Protein AF-A6QUM9-F1 (afdb_monomer_lite)

pLDDT: mean 76.16, std 25.67, range [22.09, 98.5]

Foldseek 3Di:
DDDDDDDDDDDDDDDDDDDDDDDDDDDDDDPPPVVPPPPPPPPDDDDLQVLLVVLLVLLVVLLPDDDDCPDLSVVLSVLLVQLLVLLLVVVVAAWPVLDDQDDDQDLQSVVNVSSNSSNCVVPDDGDDDDDDDDDDGRSNPPPALLSSLCVCVVSVPDGDCVLQQQFLDDDDPVFTAHQPVFFDDPPPDPDDDDDDDDDDDDDDPPPPDTGGGGNSVDHDRVSSCNRGDD

Sequence (230 aa):
MSTRAAGDALLPNGLEPAQEKCTQENGHTYAQEQECQHLHEEHSQPPLPTVVENLHKQVASFLSEPHDASSMLYRVQNQTRISLNVIQEALKRFSLNELSLSYNGGKDCLVMLILFLSCLHPLPTTENHGWPGFMRIHPVIDWHYAEIWAFIRHLGIEYCPLYDEGYTSLGGTNDTHPNPKLKIISNENSNDDPIQRPSSSSYTPNGGKARYSPAYELMDDDEERLGRDW

Structure (mmCIF, N/CA/C/O backbone):
data_AF-A6QUM9-F1
#
_entry.id   AF-A6QUM9-F1
#
loop_
_atom_site.group_PDB
_atom_site.id
_atom_site.type_symbol
_atom_site.label_atom_id
_atom_site.label_alt_id
_atom_site.label_comp_id
_atom_site.label_asym_id
_atom_site.label_entity_id
_atom_site.label_seq_id
_atom_site.pdbx_PDB_ins_code
_atom_site.Cartn_x
_atom_site.Cartn_y
_atom_site.Cartn_z
_atom_site.occupancy
_atom_site.B_iso_or_equiv
_atom_site.auth_seq_id
_atom_site.auth_comp_id
_atom_site.auth_asym_id
_atom_site.auth_atom_id
_atom_site.pdbx_PDB_model_num
ATOM 1 N N . MET A 1 1 ? -89.102 16.619 -1.229 1.00 37.75 1 MET A N 1
ATOM 2 C CA . MET A 1 1 ? -88.627 17.202 -2.506 1.00 37.75 1 MET A CA 1
ATOM 3 C C . MET A 1 1 ? -87.179 16.734 -2.668 1.00 37.75 1 MET A C 1
ATOM 5 O O . MET A 1 1 ? -86.356 17.198 -1.901 1.00 37.75 1 MET A O 1
ATOM 9 N N . SER A 1 2 ? -86.880 15.577 -3.282 1.00 30.75 2 SER A N 1
ATOM 10 C CA . SER A 1 2 ? -86.777 15.288 -4.739 1.00 30.75 2 SER A CA 1
ATOM 11 C C . SER A 1 2 ? -85.883 16.320 -5.451 1.00 30.75 2 SER A C 1
ATOM 13 O O . SER A 1 2 ? -86.219 17.493 -5.369 1.00 30.75 2 SER A O 1
ATOM 15 N N . THR A 1 3 ? -84.753 15.999 -6.106 1.00 34.12 3 THR A N 1
ATOM 16 C CA . THR A 1 3 ? -84.433 14.826 -6.960 1.00 34.12 3 THR A CA 1
ATOM 17 C C . THR A 1 3 ? -82.922 14.641 -7.267 1.00 34.12 3 THR A C 1
ATOM 19 O O . THR A 1 3 ? -82.267 15.630 -7.570 1.00 34.12 3 THR A O 1
ATOM 22 N N . ARG A 1 4 ? -82.501 13.351 -7.340 1.00 31.27 4 ARG A N 1
ATOM 23 C CA . ARG A 1 4 ? -81.583 12.616 -8.286 1.00 31.27 4 ARG A CA 1
ATOM 24 C C . ARG A 1 4 ? -80.080 12.992 -8.394 1.00 31.27 4 ARG A C 1
ATOM 26 O O . ARG A 1 4 ? -79.779 14.153 -8.602 1.00 31.27 4 ARG A O 1
ATOM 33 N N . ALA A 1 5 ? -79.100 12.086 -8.163 1.00 32.53 5 ALA A N 1
ATOM 34 C CA . ALA A 1 5 ? -78.693 10.792 -8.811 1.00 32.53 5 ALA A CA 1
ATOM 35 C C . ALA A 1 5 ? -77.913 11.016 -10.135 1.00 32.53 5 ALA A C 1
ATOM 37 O O . ALA A 1 5 ? -78.298 11.920 -10.861 1.00 32.53 5 ALA A O 1
ATOM 38 N N . ALA A 1 6 ? -76.862 10.305 -10.578 1.00 31.81 6 ALA A N 1
ATOM 39 C CA . ALA A 1 6 ? -76.141 9.038 -10.310 1.00 31.81 6 ALA A CA 1
ATOM 40 C C . ALA A 1 6 ? -74.698 9.203 -10.912 1.00 31.81 6 ALA A C 1
ATOM 42 O O . ALA A 1 6 ? -74.452 10.237 -11.524 1.00 31.81 6 ALA A O 1
ATOM 43 N N . GLY A 1 7 ? -73.692 8.322 -10.860 1.00 29.16 7 GLY A N 1
ATOM 44 C CA . GLY A 1 7 ? -73.530 6.921 -10.466 1.00 29.16 7 GLY A CA 1
ATOM 45 C C . GLY A 1 7 ? -72.099 6.440 -10.816 1.00 29.16 7 GLY A C 1
ATOM 46 O O . GLY A 1 7 ? -71.393 7.095 -11.583 1.00 29.16 7 GLY A O 1
ATOM 47 N N . ASP A 1 8 ? -71.703 5.314 -10.218 1.00 33.06 8 ASP A N 1
ATOM 48 C CA . ASP A 1 8 ? -70.496 4.512 -10.485 1.00 33.06 8 ASP A CA 1
ATOM 49 C C . ASP A 1 8 ? -70.378 4.021 -11.943 1.00 33.06 8 ASP A C 1
ATOM 51 O O . ASP A 1 8 ? -71.401 3.807 -12.595 1.00 33.06 8 ASP A O 1
ATOM 55 N N . ALA A 1 9 ? -69.148 3.714 -12.401 1.00 30.75 9 ALA A N 1
ATOM 56 C CA . ALA A 1 9 ? -68.706 2.337 -12.717 1.00 30.75 9 ALA A CA 1
ATOM 57 C C . ALA A 1 9 ? -67.597 2.211 -13.800 1.00 30.75 9 ALA A C 1
ATOM 59 O O . ALA A 1 9 ? -67.641 2.852 -14.844 1.00 30.75 9 ALA A O 1
ATOM 60 N N . LEU A 1 10 ? -66.713 1.229 -13.552 1.00 30.42 10 LEU A N 1
ATOM 61 C CA . LEU A 1 10 ? -66.093 0.260 -14.483 1.00 30.42 10 LEU A CA 1
ATOM 62 C C . LEU A 1 10 ? -64.885 0.640 -15.375 1.00 30.42 10 LEU A C 1
ATOM 64 O O . LEU A 1 10 ? -64.958 1.414 -16.323 1.00 30.42 10 LEU A O 1
ATOM 68 N N . LEU A 1 11 ? -63.793 -0.090 -15.103 1.00 36.53 11 LEU A N 1
ATOM 69 C CA . LEU A 1 11 ? -62.680 -0.439 -15.995 1.00 36.53 11 LEU A CA 1
ATOM 70 C C . LEU A 1 11 ? -63.158 -1.216 -17.237 1.00 36.53 11 LEU A C 1
ATOM 72 O O . LEU A 1 11 ? -64.113 -1.991 -17.132 1.00 36.53 11 LEU A O 1
ATOM 76 N N . PRO A 1 12 ? -62.384 -1.179 -18.338 1.00 37.56 12 PRO A N 1
ATOM 77 C CA . PRO A 1 12 ? -62.296 -2.325 -19.229 1.00 37.56 12 PRO A CA 1
ATOM 78 C C . PRO A 1 12 ? -60.866 -2.855 -19.427 1.00 37.56 12 PRO A C 1
ATOM 80 O O . PRO A 1 12 ? -59.859 -2.172 -19.258 1.00 37.56 12 PRO A O 1
ATOM 83 N N . ASN A 1 13 ? -60.865 -4.138 -19.772 1.00 33.31 13 ASN A N 1
ATOM 84 C CA . ASN A 1 13 ? -59.785 -5.104 -19.914 1.00 33.31 13 ASN A CA 1
ATOM 85 C C . ASN A 1 13 ? -58.745 -4.812 -21.014 1.00 33.31 13 ASN A C 1
ATOM 87 O O . ASN A 1 13 ? -59.094 -4.333 -22.086 1.00 33.31 13 ASN A O 1
ATOM 91 N N . GLY A 1 14 ? -57.512 -5.269 -20.755 1.00 31.14 14 GLY A N 1
ATOM 92 C CA . GLY A 1 14 ? -56.789 -6.271 -21.557 1.00 31.14 14 GLY A CA 1
ATOM 93 C C . GLY A 1 14 ? -56.438 -5.967 -23.018 1.00 31.14 14 GLY A C 1
ATOM 94 O O . GLY A 1 14 ? -57.308 -6.000 -23.879 1.00 31.14 14 GLY A O 1
ATOM 95 N N . LEU A 1 15 ? -55.134 -5.855 -23.299 1.00 30.50 15 LEU A N 1
ATOM 96 C CA . LEU A 1 15 ? -54.517 -6.159 -24.596 1.00 30.50 15 LEU A CA 1
ATOM 97 C C . LEU A 1 15 ? -53.097 -6.720 -24.369 1.00 30.50 15 LEU A C 1
ATOM 99 O O . LEU A 1 15 ? -52.305 -6.151 -23.621 1.00 30.50 15 LEU A O 1
ATOM 103 N N . GLU A 1 16 ? -52.857 -7.883 -24.976 1.00 37.53 16 GLU A N 1
ATOM 104 C CA . GLU A 1 16 ? -51.649 -8.723 -24.955 1.00 37.53 16 GLU A CA 1
ATOM 105 C C . GLU A 1 16 ? -50.420 -8.102 -25.660 1.00 37.53 16 GLU A C 1
ATOM 107 O O . GLU A 1 16 ? -50.568 -7.155 -26.437 1.00 37.53 16 GLU A O 1
ATOM 112 N N . PRO A 1 17 ? -49.206 -8.653 -25.438 1.00 31.84 17 PRO A N 1
ATOM 113 C CA . PRO A 1 17 ? -47.972 -8.177 -26.057 1.00 31.84 17 PRO A CA 1
ATOM 114 C C . PRO A 1 17 ? -47.880 -8.544 -27.547 1.00 31.84 17 PRO A C 1
ATOM 116 O O . PRO A 1 17 ? -48.188 -9.661 -27.963 1.00 31.84 17 PRO A O 1
ATOM 119 N N . ALA A 1 18 ? -47.407 -7.594 -28.356 1.00 33.12 18 ALA A N 1
ATOM 120 C CA . ALA A 1 18 ? -47.183 -7.787 -29.782 1.00 33.12 18 ALA A CA 1
ATOM 121 C C . ALA A 1 18 ? -46.039 -8.783 -30.037 1.00 33.12 18 ALA A C 1
ATOM 123 O O . ALA A 1 18 ? -44.904 -8.587 -29.607 1.00 33.12 18 ALA A O 1
ATOM 124 N N . GLN A 1 19 ? -46.365 -9.847 -30.771 1.00 27.80 19 GLN A N 1
ATOM 125 C CA . GLN A 1 19 ? -45.424 -10.787 -31.364 1.00 27.80 19 GLN A CA 1
ATOM 126 C C . GLN A 1 19 ? -44.765 -10.140 -32.591 1.00 27.80 19 GLN A C 1
ATOM 128 O O . GLN A 1 19 ? -45.433 -9.931 -33.605 1.00 27.80 19 GLN A O 1
ATOM 133 N N . GLU A 1 20 ? -43.459 -9.878 -32.546 1.00 31.27 20 GLU A N 1
ATOM 134 C CA . GLU A 1 20 ? -42.679 -9.636 -33.763 1.00 31.27 20 GLU A CA 1
ATOM 135 C C . GLU A 1 20 ? -42.206 -10.969 -34.348 1.00 31.27 20 GLU A C 1
ATOM 137 O O . GLU A 1 20 ? -41.501 -11.762 -33.720 1.00 31.27 20 GLU A O 1
ATOM 142 N N . LYS A 1 21 ? -42.677 -11.237 -35.568 1.00 29.66 21 LYS A N 1
ATOM 143 C CA . LYS A 1 21 ? -42.339 -12.409 -36.372 1.00 29.66 21 LYS A CA 1
ATOM 144 C C . LYS A 1 21 ? -40.944 -12.269 -36.975 1.00 29.66 21 LYS A C 1
ATOM 146 O O . LYS A 1 21 ? -40.585 -11.240 -37.533 1.00 29.66 21 LYS A O 1
ATOM 151 N N . CYS A 1 22 ? -40.235 -13.388 -36.921 1.00 22.09 22 CYS A N 1
ATOM 152 C CA . CYS A 1 22 ? -38.974 -13.694 -37.577 1.00 22.09 22 CYS A CA 1
ATOM 153 C C . CYS A 1 22 ? -39.027 -13.494 -39.106 1.00 22.09 22 CYS A C 1
ATOM 155 O O . CYS A 1 22 ? -39.912 -14.032 -39.775 1.00 22.09 22 CYS A O 1
ATOM 157 N N . THR A 1 23 ? -38.016 -12.814 -39.649 1.00 30.03 23 THR A N 1
ATOM 158 C CA . THR A 1 23 ? -37.573 -12.942 -41.046 1.00 30.03 23 THR A CA 1
ATOM 159 C C . THR A 1 23 ? -36.177 -13.555 -41.036 1.00 30.03 23 THR A C 1
ATOM 161 O O . THR A 1 23 ? -35.259 -13.012 -40.427 1.00 30.03 23 THR A O 1
ATOM 164 N N . GLN A 1 24 ? -36.047 -14.724 -41.664 1.00 30.97 24 GLN A N 1
ATOM 165 C CA . GLN A 1 24 ? -34.793 -15.447 -41.855 1.00 30.97 24 GLN A CA 1
ATOM 166 C C . GLN A 1 24 ? -34.055 -14.896 -43.078 1.00 30.97 24 GLN A C 1
ATOM 168 O O . GLN A 1 24 ? -34.613 -14.933 -44.170 1.00 30.97 24 GLN A O 1
ATOM 173 N N . GLU A 1 25 ? -32.787 -14.512 -42.918 1.00 31.06 25 GLU A N 1
ATOM 174 C CA . GLU A 1 25 ? -31.791 -14.561 -43.995 1.00 31.06 25 GLU A CA 1
ATOM 175 C C . GLU A 1 25 ? -30.450 -15.102 -43.456 1.00 31.06 25 GLU A C 1
ATOM 177 O O . GLU A 1 25 ? -29.708 -14.434 -42.748 1.00 31.06 25 GLU A O 1
ATOM 182 N N . ASN A 1 26 ? -30.202 -16.373 -43.788 1.00 31.34 26 ASN A N 1
ATOM 183 C CA . ASN A 1 26 ? -28.933 -16.985 -44.203 1.00 31.34 26 ASN A CA 1
ATOM 184 C C . ASN A 1 26 ? -27.659 -16.805 -43.347 1.00 31.34 26 ASN A C 1
ATOM 186 O O . ASN A 1 26 ? -26.801 -15.973 -43.611 1.00 31.34 26 ASN A O 1
ATOM 190 N N . GLY A 1 27 ? -27.509 -17.743 -42.404 1.00 41.59 27 GLY A N 1
ATOM 191 C CA . GLY A 1 27 ? -26.371 -18.660 -42.236 1.00 41.59 27 GLY A CA 1
ATOM 192 C C . GLY A 1 27 ? -24.944 -18.166 -42.481 1.00 41.59 27 GLY A C 1
ATOM 193 O O . GLY A 1 27 ? -24.518 -18.130 -43.623 1.00 41.59 27 GLY A O 1
ATOM 194 N N . HIS A 1 28 ? -24.187 -17.959 -41.395 1.00 37.03 28 HIS A N 1
ATOM 195 C CA . HIS A 1 28 ? -22.752 -18.277 -41.252 1.00 37.03 28 HIS A CA 1
ATOM 196 C C . HIS A 1 28 ? -22.275 -17.994 -39.808 1.00 37.03 28 HIS A C 1
ATOM 198 O O . HIS A 1 28 ? -21.381 -17.182 -39.596 1.00 37.03 28 HIS A O 1
ATOM 204 N N . THR A 1 29 ? -22.854 -18.613 -38.769 1.00 37.38 29 THR A N 1
ATOM 205 C CA . THR A 1 29 ? -22.280 -18.505 -37.404 1.00 37.38 29 THR A CA 1
ATOM 206 C C . THR A 1 29 ? -22.702 -19.675 -36.508 1.00 37.38 29 THR A C 1
ATOM 208 O O . THR A 1 29 ? -23.522 -19.522 -35.621 1.00 37.38 29 THR A O 1
ATOM 211 N N . TYR A 1 30 ? -22.165 -20.876 -36.746 1.00 33.03 30 TYR A N 1
ATOM 212 C CA . TYR A 1 30 ? -22.379 -22.036 -35.853 1.00 33.03 30 TYR A CA 1
ATOM 213 C C . TYR A 1 30 ? -21.071 -22.730 -35.443 1.00 33.03 30 TYR A C 1
ATOM 215 O O . TYR A 1 30 ? -21.064 -23.912 -35.123 1.00 33.03 30 TYR A O 1
ATOM 223 N N . ALA A 1 31 ? -19.949 -22.002 -35.450 1.00 37.75 31 ALA A N 1
ATOM 224 C CA . ALA A 1 31 ? -18.648 -22.541 -35.036 1.00 37.75 31 ALA A CA 1
ATOM 225 C C . ALA A 1 31 ? -17.948 -21.737 -33.923 1.00 37.75 31 ALA A C 1
ATOM 227 O O . ALA A 1 31 ? -16.842 -22.092 -33.544 1.00 37.75 31 ALA A O 1
ATOM 228 N N . GLN A 1 32 ? -18.574 -20.686 -33.378 1.00 37.69 32 GLN A N 1
ATOM 229 C CA . GLN A 1 32 ? -17.973 -19.843 -32.327 1.00 37.69 32 GLN A CA 1
ATOM 230 C C . GLN A 1 32 ? -18.639 -19.962 -30.948 1.00 37.69 32 GLN A C 1
ATOM 232 O O . GLN A 1 32 ? -18.082 -19.494 -29.963 1.00 37.69 32 GLN A O 1
ATOM 237 N N . GLU A 1 33 ? -19.788 -20.630 -30.830 1.00 34.91 33 GLU A N 1
ATOM 238 C CA . GLU A 1 33 ? -20.507 -20.715 -29.547 1.00 34.91 33 GLU A CA 1
ATOM 239 C C . GLU A 1 33 ? -19.996 -21.825 -28.613 1.00 34.91 33 GLU A C 1
ATOM 241 O O . GLU A 1 33 ? -20.303 -21.810 -27.422 1.00 34.91 33 GLU A O 1
ATOM 246 N N . GLN A 1 34 ? -19.187 -22.769 -29.108 1.00 35.88 34 GLN A N 1
ATOM 247 C CA . GLN A 1 34 ? -18.663 -23.872 -28.286 1.00 35.88 34 GLN A CA 1
ATOM 248 C C . GLN A 1 34 ? -17.357 -23.536 -27.549 1.00 35.88 34 GLN A C 1
ATOM 250 O O . GLN A 1 34 ? -17.011 -24.229 -26.598 1.00 35.88 34 GLN A O 1
ATOM 255 N N . GLU A 1 35 ? -16.665 -22.453 -27.913 1.00 39.25 35 GLU A N 1
ATOM 256 C CA . GLU A 1 35 ? -15.399 -22.056 -27.273 1.00 39.25 35 GLU A CA 1
ATOM 257 C C . GLU A 1 35 ? -15.605 -21.094 -26.081 1.00 39.25 35 GLU A C 1
ATOM 259 O O . GLU A 1 35 ? -14.721 -20.931 -25.244 1.00 39.25 35 GLU A O 1
ATOM 264 N N . CYS A 1 36 ? -16.806 -20.520 -25.927 1.00 34.59 36 CYS A N 1
ATOM 265 C CA . CYS A 1 36 ? -17.157 -19.625 -24.814 1.00 34.59 36 CYS A CA 1
ATOM 266 C C . CYS A 1 36 ? -17.687 -20.333 -23.551 1.00 34.59 36 CYS A C 1
ATOM 268 O O . CYS A 1 36 ? -17.971 -19.667 -22.558 1.00 34.59 36 CYS A O 1
ATOM 270 N N . GLN A 1 37 ? -17.831 -21.662 -23.545 1.00 35.22 37 GLN A N 1
ATOM 271 C CA . GLN A 1 37 ? -18.500 -22.393 -22.454 1.00 35.22 37 GLN A CA 1
ATOM 272 C C . GLN A 1 37 ? -17.550 -22.992 -21.396 1.00 35.22 37 GLN A C 1
ATOM 274 O O . GLN A 1 37 ? -17.948 -23.892 -20.659 1.00 35.22 37 GLN A O 1
ATOM 279 N N . HIS A 1 38 ? -16.302 -22.519 -21.289 1.00 43.25 38 HIS A N 1
ATOM 280 C CA . HIS A 1 38 ? -15.317 -23.107 -20.363 1.00 43.25 38 HIS A CA 1
ATOM 281 C C . HIS A 1 38 ? -14.607 -22.144 -19.398 1.00 43.25 38 HIS A C 1
ATOM 283 O O . HIS A 1 38 ? -13.584 -22.515 -18.836 1.00 43.25 38 HIS A O 1
ATOM 289 N N . LEU A 1 39 ? -15.135 -20.936 -19.154 1.00 45.09 39 LEU A N 1
ATOM 290 C CA . LEU A 1 39 ? -14.491 -19.964 -18.244 1.00 45.09 39 LEU A CA 1
ATOM 291 C C . LEU A 1 39 ? -15.419 -19.290 -17.219 1.00 45.09 39 LEU A C 1
ATOM 293 O O . LEU A 1 39 ? -15.107 -18.214 -16.723 1.00 45.09 39 LEU A O 1
ATOM 297 N N . HIS A 1 40 ? -16.530 -19.921 -16.843 1.00 42.25 40 HIS A N 1
ATOM 298 C CA . HIS A 1 40 ? -17.322 -19.464 -15.697 1.00 42.25 40 HIS A CA 1
ATOM 299 C C . HIS A 1 40 ? -17.140 -20.414 -14.510 1.00 42.25 40 HIS A C 1
ATOM 301 O O . HIS A 1 40 ? -18.049 -21.155 -14.146 1.00 42.25 40 HIS A O 1
ATOM 307 N N . GLU A 1 41 ? -15.958 -20.387 -13.889 1.00 50.72 41 GLU A N 1
ATOM 308 C CA . GLU A 1 41 ? -15.901 -20.679 -12.455 1.00 50.72 41 GLU A CA 1
ATOM 309 C C . GLU A 1 41 ? -16.503 -19.469 -11.734 1.00 50.72 41 GLU A C 1
ATOM 311 O O . GLU A 1 41 ? -15.903 -18.396 -11.663 1.00 50.72 41 GLU A O 1
ATOM 316 N N . GLU A 1 42 ? -17.735 -19.622 -11.252 1.00 49.97 42 GLU A N 1
ATOM 317 C CA . GLU A 1 42 ? -18.408 -18.647 -10.397 1.00 49.97 42 GLU A CA 1
ATOM 318 C C . GLU A 1 42 ? -17.709 -18.628 -9.023 1.00 49.97 42 GLU A C 1
ATOM 320 O O . GLU A 1 42 ? -18.148 -19.245 -8.053 1.00 49.97 42 GLU A O 1
ATOM 325 N N . HIS A 1 43 ? -16.558 -17.960 -8.930 1.00 62.84 43 HIS A N 1
ATOM 326 C CA . HIS A 1 43 ? -15.904 -17.713 -7.645 1.00 62.84 43 HIS A CA 1
ATOM 327 C C . HIS A 1 43 ? -16.722 -16.675 -6.876 1.00 62.84 43 HIS A C 1
ATOM 329 O O . HIS A 1 43 ? -16.560 -15.466 -7.061 1.00 62.84 43 HIS A O 1
ATOM 335 N N . SER A 1 44 ? -17.638 -17.140 -6.021 1.00 82.44 44 SER A N 1
ATOM 336 C CA . SER A 1 44 ? -18.391 -16.262 -5.126 1.00 82.44 44 SER A CA 1
ATOM 337 C C . SER A 1 44 ? -17.424 -15.583 -4.152 1.00 82.44 44 SER A C 1
ATOM 339 O O . SER A 1 44 ? -16.833 -16.242 -3.294 1.00 82.44 44 SER A O 1
ATOM 341 N N . GLN A 1 45 ? -17.255 -14.268 -4.280 1.00 85.75 45 GLN A N 1
ATOM 342 C CA . GLN A 1 45 ? -16.410 -13.487 -3.378 1.00 85.75 45 GLN A CA 1
ATOM 343 C C . GLN A 1 45 ? -16.975 -13.520 -1.944 1.00 85.75 45 GLN A C 1
ATOM 345 O O . GLN A 1 45 ? -18.199 -13.480 -1.769 1.00 85.75 45 GLN A O 1
ATOM 350 N N . PRO A 1 46 ? -16.126 -13.589 -0.902 1.00 91.38 46 PRO A N 1
ATOM 351 C CA . PRO A 1 46 ? -16.591 -13.614 0.480 1.00 91.38 46 PRO A CA 1
ATOM 352 C C . PRO A 1 46 ? -17.274 -12.290 0.877 1.00 91.38 46 PRO A C 1
ATOM 354 O O . PRO A 1 46 ? -16.933 -11.229 0.348 1.00 91.38 46 PRO A O 1
ATOM 357 N N . PRO A 1 47 ? -18.201 -12.304 1.854 1.00 91.88 47 PRO A N 1
ATOM 358 C CA . PRO A 1 47 ? -18.800 -11.083 2.384 1.00 91.88 47 PRO A CA 1
ATOM 359 C C . PRO A 1 47 ? -17.754 -10.125 2.970 1.00 91.88 47 PRO A C 1
ATOM 361 O O . PRO A 1 47 ? -16.785 -10.554 3.599 1.00 91.88 47 PRO A O 1
ATOM 364 N N . LEU A 1 48 ? -17.998 -8.816 2.858 1.00 89.56 48 LEU A N 1
ATOM 365 C CA . LEU A 1 48 ? -17.086 -7.783 3.367 1.00 89.56 48 LEU A CA 1
ATOM 366 C C . LEU A 1 48 ? -16.683 -7.967 4.847 1.00 89.56 48 LEU A C 1
ATOM 368 O O . LEU A 1 48 ? -15.496 -7.822 5.133 1.00 89.56 48 LEU A O 1
ATOM 372 N N . PRO A 1 49 ? -17.579 -8.328 5.792 1.00 90.06 49 PRO A N 1
ATOM 373 C CA . PRO A 1 49 ? -17.174 -8.577 7.178 1.00 90.06 49 PRO A CA 1
ATOM 374 C C . PRO A 1 49 ? -16.128 -9.690 7.316 1.00 90.06 49 PRO A C 1
ATOM 376 O O . PRO A 1 49 ? -15.217 -9.573 8.131 1.00 90.06 49 PRO A O 1
ATOM 379 N N . THR A 1 50 ? -16.228 -10.738 6.494 1.00 91.75 50 THR A N 1
ATOM 380 C CA . THR A 1 50 ? -15.258 -11.839 6.456 1.00 91.75 50 THR A CA 1
ATOM 381 C C . THR A 1 50 ? -13.913 -11.358 5.921 1.00 91.75 50 THR A C 1
ATOM 383 O O . THR A 1 50 ? -12.879 -11.683 6.496 1.00 91.75 50 THR A O 1
ATOM 386 N N . VAL A 1 51 ? -13.915 -10.540 4.862 1.00 93.69 51 VAL A N 1
ATOM 387 C CA . VAL A 1 51 ? -12.690 -9.914 4.336 1.00 93.69 51 VAL A CA 1
ATOM 388 C C . VAL A 1 51 ? -12.034 -9.037 5.404 1.00 93.69 51 VAL A C 1
ATOM 390 O O . VAL A 1 51 ? -10.850 -9.193 5.679 1.00 93.69 51 VAL A O 1
ATOM 393 N N . VAL A 1 52 ? -12.808 -8.166 6.055 1.00 93.00 52 VAL A N 1
ATOM 394 C CA . VAL A 1 52 ? -12.355 -7.274 7.134 1.00 93.00 52 VAL A CA 1
ATOM 395 C C . VAL A 1 52 ? -11.745 -8.054 8.300 1.00 93.00 52 VAL A C 1
ATOM 397 O O . VAL A 1 52 ? -10.652 -7.724 8.753 1.00 93.00 52 VAL A O 1
ATOM 400 N N . GLU A 1 53 ? -12.410 -9.112 8.768 1.00 90.94 53 GLU A N 1
ATOM 401 C CA . GLU A 1 53 ? -11.899 -9.962 9.847 1.00 90.94 53 GLU A CA 1
ATOM 402 C C . GLU A 1 53 ? -10.597 -10.672 9.449 1.00 90.94 53 GLU A C 1
ATOM 404 O O . GLU A 1 53 ? -9.644 -10.703 10.231 1.00 90.94 53 GLU A O 1
ATOM 409 N N . ASN A 1 54 ? -10.533 -11.218 8.233 1.00 95.44 54 ASN A N 1
ATOM 410 C CA . ASN A 1 54 ? -9.343 -11.907 7.740 1.00 95.44 54 ASN A CA 1
ATOM 411 C C . ASN A 1 54 ? -8.155 -10.949 7.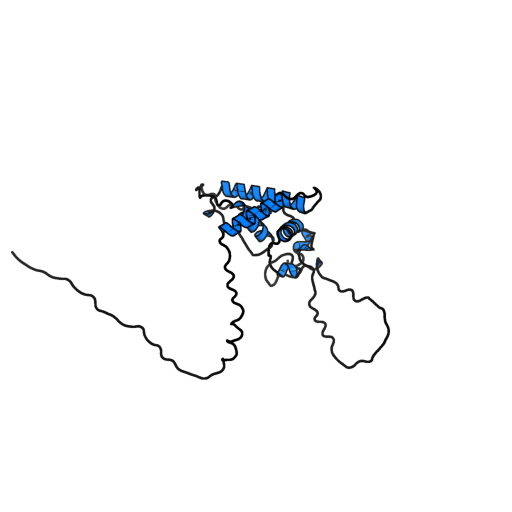610 1.00 95.44 54 ASN A C 1
ATOM 413 O O . ASN A 1 54 ? -7.072 -11.259 8.105 1.00 95.44 54 ASN A O 1
ATOM 417 N N . LEU A 1 55 ? -8.366 -9.767 7.023 1.00 96.12 55 LEU A N 1
ATOM 418 C CA . LEU A 1 55 ? -7.334 -8.737 6.910 1.00 96.12 55 LEU A CA 1
ATOM 419 C C . LEU A 1 55 ? -6.881 -8.245 8.285 1.00 96.12 55 LEU A C 1
ATOM 421 O O . LEU A 1 55 ? -5.684 -8.107 8.516 1.00 96.12 55 LEU A O 1
ATOM 425 N N . HIS A 1 56 ? -7.809 -8.041 9.224 1.00 94.69 56 HIS A N 1
ATOM 426 C CA . HIS A 1 56 ? -7.464 -7.681 10.596 1.00 94.69 56 HIS A CA 1
ATOM 427 C C . HIS A 1 56 ? -6.554 -8.726 11.246 1.00 94.69 56 HIS A C 1
ATOM 429 O O . HIS A 1 56 ? -5.499 -8.379 11.775 1.00 94.69 56 HIS A O 1
ATOM 435 N N . LYS A 1 57 ? -6.921 -10.013 11.170 1.00 96.06 57 LYS A N 1
ATOM 436 C CA . LYS A 1 57 ? -6.105 -11.11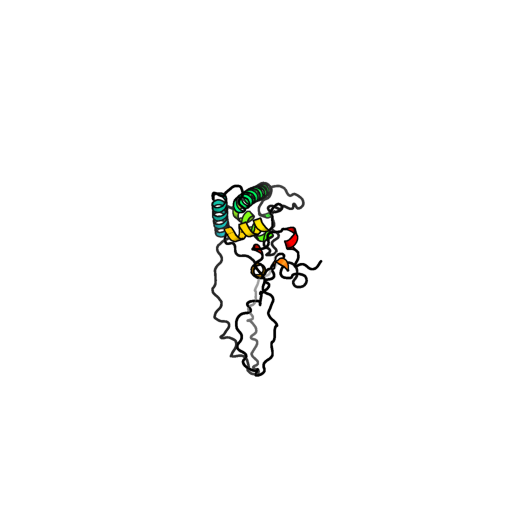3 11.707 1.00 96.06 57 LYS A CA 1
ATOM 437 C C . LYS A 1 57 ? -4.740 -11.187 11.033 1.00 96.06 57 LYS A C 1
ATOM 439 O O . LYS A 1 57 ? -3.740 -11.373 11.719 1.00 96.06 57 LYS A O 1
ATOM 444 N N . GLN A 1 58 ? -4.692 -11.027 9.714 1.00 97.81 58 GLN A N 1
ATOM 445 C CA . GLN A 1 58 ? -3.454 -11.094 8.947 1.00 97.81 58 GLN A CA 1
ATOM 446 C C . GLN A 1 58 ? -2.500 -9.948 9.308 1.00 97.81 58 GLN A C 1
ATOM 448 O O . GLN A 1 58 ? -1.338 -10.198 9.623 1.00 97.81 58 GLN A O 1
ATOM 453 N N . VAL A 1 59 ? -2.996 -8.707 9.349 1.00 97.19 59 VAL A N 1
ATOM 454 C CA . VAL A 1 59 ? -2.214 -7.531 9.762 1.00 97.19 59 VAL A CA 1
ATOM 455 C C . VAL A 1 59 ? -1.779 -7.653 11.224 1.00 97.19 59 VAL A C 1
ATOM 457 O O . VAL A 1 59 ? -0.621 -7.390 11.540 1.00 97.19 59 VAL A O 1
ATOM 460 N N . ALA A 1 60 ? -2.662 -8.097 12.123 1.00 95.88 60 ALA A N 1
ATOM 461 C CA . ALA A 1 60 ? -2.321 -8.312 13.529 1.00 95.88 60 ALA A CA 1
ATOM 462 C C . ALA A 1 60 ? -1.239 -9.389 13.703 1.00 95.88 60 ALA A C 1
ATOM 464 O O . ALA A 1 60 ? -0.300 -9.191 14.475 1.00 95.88 60 ALA A O 1
ATOM 465 N N . SER A 1 61 ? -1.338 -10.494 12.954 1.00 97.88 61 SER A N 1
ATOM 466 C CA . SER A 1 61 ? -0.318 -11.543 12.920 1.00 97.88 61 SER A CA 1
ATOM 467 C C . SER A 1 61 ? 1.021 -10.964 12.478 1.00 97.88 61 SER A C 1
ATOM 469 O O . SER A 1 61 ? 1.988 -11.068 13.231 1.00 97.88 61 SER A O 1
ATOM 471 N N . PHE A 1 62 ? 1.057 -10.265 11.338 1.00 98.25 62 PHE A N 1
ATOM 472 C CA . PHE A 1 62 ? 2.262 -9.604 10.835 1.00 98.25 62 PHE A CA 1
ATOM 473 C C . PHE A 1 62 ? 2.890 -8.671 11.877 1.00 98.25 62 PHE A C 1
ATOM 475 O O . PHE A 1 62 ? 4.089 -8.739 12.131 1.00 98.25 62 PHE A O 1
ATOM 482 N N . LEU A 1 63 ? 2.091 -7.834 12.542 1.00 97.81 63 LEU A N 1
ATOM 483 C CA . LEU A 1 63 ? 2.574 -6.898 13.563 1.00 97.81 63 LEU A CA 1
ATOM 484 C C . LEU A 1 63 ? 3.105 -7.569 14.837 1.00 97.81 63 LEU A C 1
ATOM 486 O O . LEU A 1 63 ? 3.793 -6.904 15.617 1.00 97.81 63 LEU A O 1
ATOM 490 N N . SER A 1 64 ? 2.758 -8.835 15.072 1.00 97.25 64 SER A N 1
ATOM 491 C CA . SER A 1 64 ? 3.214 -9.622 16.222 1.00 97.25 64 SER A CA 1
ATOM 492 C C . SER A 1 64 ? 4.487 -10.426 15.946 1.00 97.25 64 SER A C 1
ATOM 494 O O . SER A 1 64 ? 5.112 -10.920 16.885 1.00 97.25 64 SER A O 1
ATOM 496 N N . GLU A 1 65 ? 4.887 -10.549 14.679 1.00 97.75 65 GLU A N 1
ATOM 497 C CA . GLU A 1 65 ? 6.096 -11.274 14.298 1.00 97.75 65 GLU A CA 1
ATOM 498 C C . GLU A 1 65 ? 7.358 -10.586 14.850 1.00 97.75 65 GLU A C 1
ATOM 500 O O . GLU A 1 65 ? 7.488 -9.359 14.750 1.00 97.75 65 GLU A O 1
ATOM 505 N N . PRO A 1 66 ? 8.318 -11.346 15.404 1.00 97.56 66 PRO A N 1
ATOM 506 C CA . PRO A 1 66 ? 9.592 -10.793 15.831 1.00 97.56 66 PRO A CA 1
ATOM 507 C C . PRO A 1 66 ? 10.496 -10.539 14.621 1.00 97.56 66 PRO A C 1
ATOM 509 O O . PRO A 1 66 ? 10.792 -11.453 13.855 1.00 97.56 66 PRO A O 1
ATOM 512 N N . HIS A 1 67 ? 10.995 -9.311 14.500 1.00 97.00 67 HIS A N 1
ATOM 513 C CA . HIS A 1 67 ? 11.945 -8.914 13.462 1.00 97.00 67 HIS A CA 1
ATOM 514 C C . HIS A 1 67 ? 13.100 -8.121 14.066 1.00 97.00 67 HIS A C 1
ATOM 516 O O . HIS A 1 67 ? 12.929 -7.405 15.054 1.00 97.00 67 HIS A O 1
ATOM 522 N N . ASP A 1 68 ? 14.284 -8.246 13.468 1.00 97.44 68 ASP A N 1
ATOM 523 C CA . ASP A 1 68 ? 15.442 -7.449 13.868 1.00 97.44 68 ASP A CA 1
ATOM 524 C C . ASP A 1 68 ? 15.195 -5.958 13.595 1.00 97.44 68 ASP A C 1
ATOM 526 O O . ASP A 1 68 ? 14.623 -5.601 12.562 1.00 97.44 68 ASP A O 1
ATOM 530 N N . ALA A 1 69 ? 15.660 -5.083 14.489 1.00 96.06 69 ALA A N 1
ATOM 531 C CA . ALA A 1 69 ? 15.414 -3.642 14.405 1.00 96.06 69 ALA A CA 1
ATOM 532 C C . ALA A 1 69 ? 16.005 -2.980 13.144 1.00 96.06 69 ALA A C 1
ATOM 534 O O . ALA A 1 69 ? 15.546 -1.912 12.742 1.00 96.06 69 ALA A O 1
ATOM 535 N N . SER A 1 70 ? 17.008 -3.600 12.514 1.00 96.31 70 SER A N 1
ATOM 536 C CA . SER A 1 70 ? 17.596 -3.138 11.252 1.00 96.31 70 SER A CA 1
ATOM 537 C C . SER A 1 70 ? 16.876 -3.662 10.006 1.00 96.31 70 SER A C 1
ATOM 539 O O . SER A 1 70 ? 17.159 -3.212 8.895 1.00 96.31 70 SER A O 1
ATOM 541 N N . SER A 1 71 ? 15.941 -4.603 10.163 1.00 97.56 71 SER A N 1
ATOM 542 C CA . SER A 1 71 ? 15.261 -5.240 9.037 1.00 97.56 71 SER A CA 1
ATOM 543 C C . SER A 1 71 ? 14.214 -4.335 8.380 1.00 97.56 71 SER A C 1
ATOM 545 O O . SER A 1 71 ? 13.575 -3.497 9.022 1.00 97.56 71 SER A O 1
ATOM 547 N N . MET A 1 72 ? 13.978 -4.568 7.084 1.00 97.44 72 MET A N 1
ATOM 548 C CA . MET A 1 72 ? 12.895 -3.915 6.343 1.00 97.44 72 MET A CA 1
ATOM 549 C C . MET A 1 72 ? 11.529 -4.200 6.979 1.00 97.44 72 MET A C 1
ATOM 551 O O . MET A 1 72 ? 10.730 -3.288 7.152 1.00 97.44 72 MET A O 1
ATOM 555 N N . LEU A 1 73 ? 11.269 -5.444 7.393 1.00 98.00 73 LEU A N 1
ATOM 556 C CA . LEU A 1 73 ? 9.979 -5.820 7.973 1.00 98.00 73 LEU A CA 1
ATOM 557 C C . LEU A 1 73 ? 9.718 -5.123 9.312 1.00 98.00 73 LEU A C 1
ATOM 559 O O . LEU A 1 73 ? 8.596 -4.683 9.542 1.00 98.00 73 LEU A O 1
ATOM 563 N N . TYR A 1 74 ? 10.738 -4.911 10.150 1.00 97.94 74 TYR A N 1
ATOM 564 C CA . TYR A 1 74 ? 10.584 -4.106 11.367 1.00 97.94 74 TYR A CA 1
ATOM 565 C C . TYR A 1 74 ? 10.186 -2.654 11.055 1.00 97.94 74 TYR A C 1
ATOM 567 O O . TYR A 1 74 ? 9.293 -2.096 11.699 1.00 97.94 74 TYR A O 1
ATOM 575 N N . ARG A 1 75 ? 10.796 -2.040 10.031 1.00 97.69 75 ARG A N 1
ATOM 576 C CA . ARG A 1 75 ? 10.406 -0.699 9.562 1.00 97.69 75 ARG A CA 1
ATOM 577 C C . ARG A 1 75 ? 8.965 -0.675 9.054 1.00 97.69 75 ARG A C 1
ATOM 579 O O . ARG A 1 75 ? 8.185 0.165 9.496 1.00 97.69 75 ARG A O 1
ATOM 586 N N . VAL A 1 76 ? 8.592 -1.642 8.217 1.00 98.25 76 VAL A N 1
ATOM 587 C CA . VAL A 1 76 ? 7.227 -1.794 7.691 1.00 98.25 76 VAL A CA 1
ATOM 588 C C . VAL A 1 76 ? 6.216 -1.981 8.822 1.00 98.25 76 VAL A C 1
ATOM 590 O O . VAL A 1 76 ? 5.150 -1.369 8.791 1.00 98.25 76 VAL A O 1
ATOM 593 N N . GLN A 1 77 ? 6.534 -2.761 9.861 1.00 98.38 77 GLN A N 1
ATOM 594 C CA . GLN A 1 77 ? 5.672 -2.893 11.037 1.00 98.38 77 GLN A CA 1
ATOM 595 C C . GLN A 1 77 ? 5.465 -1.544 11.744 1.00 98.38 77 GLN A C 1
ATOM 597 O O . GLN A 1 77 ? 4.351 -1.236 12.166 1.00 98.38 77 GLN A O 1
ATOM 602 N N . ASN A 1 78 ? 6.509 -0.719 11.874 1.00 98.00 78 ASN A N 1
ATOM 603 C CA . ASN A 1 78 ? 6.386 0.607 12.487 1.00 98.00 78 ASN A CA 1
ATOM 604 C C . ASN A 1 78 ? 5.511 1.543 11.649 1.00 98.00 78 ASN A C 1
ATOM 606 O O . ASN A 1 78 ? 4.584 2.142 12.197 1.00 98.00 78 ASN A O 1
ATOM 610 N N . GLN A 1 79 ? 5.733 1.591 10.333 1.00 98.00 79 GLN A N 1
ATOM 611 C CA . GLN A 1 79 ? 4.907 2.383 9.418 1.00 98.00 79 GLN A CA 1
ATOM 612 C C . GLN A 1 79 ? 3.453 1.909 9.411 1.00 98.00 79 GLN A C 1
ATOM 614 O O . GLN A 1 79 ? 2.536 2.721 9.510 1.00 98.00 79 GLN A O 1
ATOM 619 N N . THR A 1 80 ? 3.231 0.594 9.443 1.00 97.94 80 THR A N 1
ATOM 620 C CA . THR A 1 80 ? 1.900 -0.007 9.597 1.00 97.94 80 THR A CA 1
ATOM 621 C C . THR A 1 80 ? 1.214 0.482 10.871 1.00 97.94 80 THR A C 1
ATOM 623 O O . THR A 1 80 ? 0.080 0.950 10.805 1.00 97.94 80 THR A O 1
ATOM 626 N N . ARG A 1 81 ? 1.885 0.460 12.032 1.00 97.56 81 ARG A N 1
ATOM 627 C CA . ARG A 1 81 ? 1.301 0.960 13.294 1.00 97.56 81 ARG A CA 1
ATOM 628 C C . ARG A 1 81 ? 0.944 2.447 13.217 1.00 97.56 81 ARG A C 1
ATOM 630 O O . ARG A 1 81 ? -0.119 2.835 13.698 1.00 97.56 81 ARG A O 1
ATOM 637 N N . ILE A 1 82 ? 1.796 3.271 12.607 1.00 96.88 82 ILE A N 1
ATOM 638 C CA . ILE A 1 82 ? 1.535 4.707 12.416 1.00 96.88 82 ILE A CA 1
ATOM 639 C C . ILE A 1 82 ? 0.295 4.912 11.535 1.00 96.88 82 ILE A C 1
ATOM 641 O O . ILE A 1 82 ? -0.627 5.623 11.937 1.00 96.88 82 ILE A O 1
ATOM 645 N N . SER A 1 83 ? 0.218 4.234 10.391 1.00 97.69 83 SER A N 1
ATOM 646 C CA . SER A 1 83 ? -0.932 4.308 9.484 1.00 97.69 83 SER A CA 1
ATOM 647 C C . SER A 1 83 ? -2.231 3.844 10.139 1.00 97.69 83 SER A C 1
ATOM 649 O O . SER A 1 83 ? -3.254 4.518 10.009 1.00 97.69 83 SER A O 1
ATOM 651 N N . LEU A 1 84 ? -2.200 2.733 10.886 1.00 94.62 84 LEU A N 1
ATOM 652 C CA . LEU A 1 84 ? -3.363 2.239 11.627 1.00 94.62 84 LEU A CA 1
ATOM 653 C C . LEU A 1 84 ? -3.838 3.267 12.661 1.00 94.62 84 LEU A C 1
ATOM 655 O O . LEU A 1 84 ? -5.037 3.505 12.756 1.00 94.62 84 LEU A O 1
ATOM 659 N N . ASN A 1 85 ? -2.926 3.939 13.372 1.00 93.06 85 ASN A N 1
ATOM 660 C CA . ASN A 1 85 ? -3.297 5.009 14.304 1.00 93.06 85 ASN A CA 1
ATOM 661 C C . ASN A 1 85 ? -3.989 6.183 13.590 1.00 93.06 85 ASN A C 1
ATOM 663 O O . ASN A 1 85 ? -4.993 6.691 14.088 1.00 93.06 85 ASN A O 1
ATOM 667 N N . VAL A 1 86 ? -3.495 6.597 12.416 1.00 94.50 86 VAL A N 1
ATOM 668 C CA . VAL A 1 86 ? -4.124 7.660 11.606 1.00 94.50 86 VAL A CA 1
ATOM 669 C C . VAL A 1 86 ? -5.537 7.259 11.175 1.00 94.50 86 VAL A C 1
ATOM 671 O O . VAL A 1 86 ? -6.468 8.056 11.288 1.00 94.50 86 VAL A O 1
ATOM 674 N N . ILE A 1 87 ? -5.716 6.019 10.715 1.00 93.44 87 ILE A N 1
ATOM 675 C CA . ILE A 1 87 ? -7.020 5.494 10.286 1.00 93.44 87 ILE A CA 1
ATOM 676 C C . ILE A 1 87 ? -7.981 5.384 11.470 1.00 93.44 87 ILE A C 1
ATOM 678 O O . ILE A 1 87 ? -9.127 5.815 11.377 1.00 93.44 87 ILE A O 1
ATOM 682 N N . GLN A 1 88 ? -7.527 4.846 12.600 1.00 90.31 88 GLN A N 1
ATOM 683 C CA . GLN A 1 88 ? -8.339 4.745 13.811 1.00 90.31 88 GLN A CA 1
ATOM 684 C C . GLN A 1 88 ? -8.767 6.123 14.316 1.00 90.31 88 GLN A C 1
ATOM 686 O O . GLN A 1 88 ? -9.900 6.286 14.758 1.00 90.31 88 GLN A O 1
ATOM 691 N N . GLU A 1 89 ? -7.897 7.129 14.232 1.00 90.00 89 GLU A N 1
ATOM 692 C CA . GLU A 1 89 ? -8.255 8.502 14.581 1.00 90.00 89 GLU A CA 1
ATOM 693 C C . GLU A 1 89 ? -9.281 9.098 13.607 1.00 90.00 89 GLU A C 1
ATOM 695 O O . GLU A 1 89 ? -10.195 9.800 14.035 1.00 90.00 89 GLU A O 1
ATOM 700 N N . ALA A 1 90 ? -9.189 8.778 12.314 1.00 90.69 90 ALA A N 1
ATOM 701 C CA . ALA A 1 90 ? -10.209 9.148 11.338 1.00 90.69 90 ALA A CA 1
ATOM 702 C C . ALA A 1 90 ? -11.570 8.525 11.679 1.00 90.69 90 ALA A C 1
ATOM 704 O O . ALA A 1 90 ? -12.568 9.236 11.744 1.00 90.69 90 ALA A O 1
ATOM 705 N N . LEU A 1 91 ? -11.599 7.222 11.970 1.00 88.88 91 LEU A N 1
ATOM 706 C CA . LEU A 1 91 ? -12.820 6.481 12.311 1.00 88.88 91 LEU A CA 1
ATOM 707 C C . LEU A 1 91 ? -13.455 6.926 13.639 1.00 88.88 91 LEU A C 1
ATOM 709 O O . LEU A 1 91 ? -14.645 6.715 13.842 1.00 88.88 91 LEU A O 1
ATOM 713 N N . LYS A 1 92 ? -12.692 7.558 14.542 1.00 87.00 92 LYS A N 1
ATOM 714 C CA . LYS A 1 92 ? -13.237 8.203 15.753 1.00 87.00 92 LYS A CA 1
ATOM 715 C C . LYS A 1 92 ? -13.876 9.562 15.475 1.00 87.00 92 LYS A C 1
ATOM 717 O O . LYS A 1 92 ? -14.688 10.022 16.268 1.00 87.00 92 LYS A O 1
ATOM 722 N N . ARG A 1 93 ? -13.449 10.248 14.413 1.00 86.50 93 ARG A N 1
ATOM 723 C CA . ARG A 1 93 ? -13.882 11.617 14.089 1.00 86.50 93 ARG A CA 1
ATOM 724 C C . ARG A 1 93 ? -15.000 11.655 13.056 1.00 86.50 93 ARG A C 1
ATOM 726 O O . ARG A 1 93 ? -15.794 12.589 13.086 1.00 86.50 93 ARG A O 1
ATOM 733 N N . PHE A 1 94 ? -15.043 10.671 12.163 1.00 86.12 94 PHE A N 1
ATOM 734 C CA . PHE A 1 94 ? -15.996 10.583 11.061 1.00 86.12 94 PHE A CA 1
ATOM 735 C C . PHE A 1 94 ? -16.708 9.245 11.100 1.00 86.12 94 PHE A C 1
ATOM 737 O O . PHE A 1 94 ? -16.078 8.198 11.265 1.00 86.12 94 PHE A O 1
ATOM 744 N N . SER A 1 95 ? -18.017 9.277 10.886 1.00 85.75 95 SER A N 1
ATOM 745 C CA . SER A 1 95 ? -18.774 8.066 10.615 1.00 85.75 95 SER A CA 1
ATOM 746 C C . SER A 1 95 ? -18.328 7.454 9.285 1.00 85.75 95 SER A C 1
ATOM 748 O O . SER A 1 95 ? -17.834 8.139 8.387 1.00 85.75 95 SER A O 1
ATOM 750 N N . LEU A 1 96 ? -18.539 6.148 9.120 1.00 84.94 96 LEU A N 1
ATOM 751 C CA . LEU A 1 96 ? -18.123 5.449 7.902 1.00 84.94 96 LEU A CA 1
ATOM 752 C C . LEU A 1 96 ? -18.773 6.026 6.628 1.00 84.94 96 LEU A C 1
ATOM 754 O O . LEU A 1 96 ? -18.143 6.030 5.577 1.00 84.94 96 LEU A O 1
ATOM 758 N N . ASN A 1 97 ? -19.994 6.566 6.729 1.00 85.88 97 ASN A N 1
ATOM 759 C CA . ASN A 1 97 ? -20.720 7.174 5.604 1.00 85.88 97 ASN A CA 1
ATOM 760 C C . ASN A 1 97 ? -20.163 8.546 5.182 1.00 85.88 97 ASN A C 1
ATOM 762 O O . ASN A 1 97 ? -20.499 9.040 4.108 1.00 85.88 97 ASN A O 1
ATOM 766 N N . GLU A 1 98 ? -19.338 9.169 6.022 1.00 87.56 98 GLU A N 1
ATOM 767 C CA . GLU A 1 98 ? -18.663 10.442 5.740 1.00 87.56 98 GLU A CA 1
ATOM 768 C C . GLU A 1 98 ? -17.262 10.230 5.153 1.00 87.56 98 GLU A C 1
ATOM 770 O O . GLU A 1 98 ? -16.596 11.187 4.752 1.00 87.56 98 GLU A O 1
ATOM 775 N N . LEU A 1 99 ? -16.807 8.976 5.090 1.00 89.19 99 LEU A N 1
ATOM 776 C CA . LEU A 1 99 ? -15.509 8.596 4.56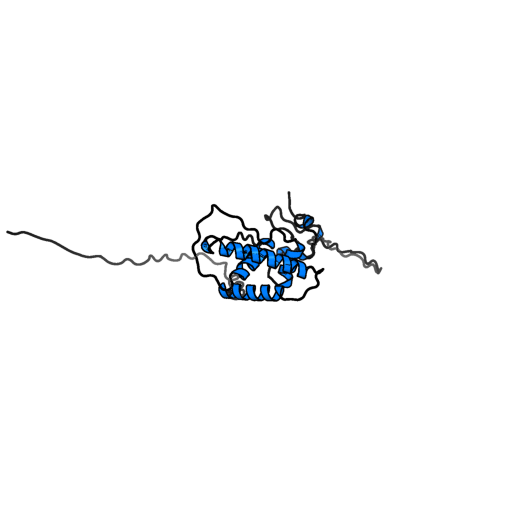1 1.00 89.19 99 LEU A CA 1
ATOM 777 C C . LEU A 1 99 ? -15.651 8.044 3.145 1.00 89.19 99 LEU A C 1
ATOM 779 O O . LEU A 1 99 ? -16.524 7.237 2.837 1.00 89.19 99 LEU A O 1
ATOM 783 N N . SER A 1 100 ? -14.737 8.463 2.279 1.00 91.75 100 SER A N 1
ATOM 784 C CA . SER A 1 100 ? -14.581 7.919 0.935 1.00 91.75 100 SER A CA 1
ATOM 785 C C . SER A 1 100 ? -13.114 7.584 0.702 1.00 91.75 100 SER A C 1
ATOM 787 O O . SER A 1 100 ? -12.225 8.322 1.132 1.00 91.75 100 SER A O 1
ATOM 789 N N . LEU A 1 101 ? -12.863 6.463 0.029 1.00 92.44 101 LEU A N 1
ATOM 790 C CA . LEU A 1 101 ? -11.528 6.030 -0.365 1.00 92.44 101 LEU A CA 1
ATOM 791 C C . LEU A 1 101 ? -11.337 6.277 -1.859 1.00 92.44 101 LEU A C 1
ATOM 793 O O . LEU A 1 101 ? -12.098 5.776 -2.684 1.00 92.44 101 LEU A O 1
ATOM 797 N N . SER A 1 102 ? -10.285 7.013 -2.210 1.00 93.38 102 SER A N 1
ATOM 798 C CA . SER A 1 102 ? -9.835 7.114 -3.598 1.00 93.38 102 SER A CA 1
ATOM 799 C C . SER A 1 102 ? -8.990 5.888 -3.936 1.00 93.38 102 SER A C 1
ATOM 801 O O . SER A 1 102 ? -7.890 5.729 -3.405 1.00 93.38 102 SER A O 1
ATOM 803 N N . TYR A 1 103 ? -9.511 5.013 -4.795 1.00 94.69 103 TYR A N 1
ATOM 804 C CA . TYR A 1 103 ? -8.850 3.781 -5.214 1.00 94.69 103 TYR A CA 1
ATOM 805 C C . TYR A 1 103 ? -8.710 3.755 -6.736 1.00 94.69 103 TYR A C 1
ATOM 807 O O . TYR A 1 103 ? -9.706 3.781 -7.456 1.00 94.69 103 TYR A O 1
ATOM 815 N N . ASN A 1 104 ? -7.469 3.719 -7.224 1.00 92.12 104 ASN A N 1
ATOM 816 C CA . ASN A 1 104 ? -7.145 3.719 -8.654 1.00 92.12 104 ASN A CA 1
ATOM 817 C C . ASN A 1 104 ? -6.552 2.385 -9.146 1.00 92.12 104 ASN A C 1
ATOM 819 O O . ASN A 1 104 ? -6.127 2.303 -10.294 1.00 92.12 104 ASN A O 1
ATOM 823 N N . GLY A 1 105 ? -6.497 1.357 -8.290 1.00 91.50 105 GLY A N 1
ATOM 824 C CA . GLY A 1 105 ? -5.904 0.054 -8.615 1.00 91.50 105 GLY A CA 1
ATOM 825 C C . GLY A 1 105 ? -4.376 -0.015 -8.493 1.00 91.50 105 GLY A C 1
ATOM 826 O O . GLY A 1 105 ? -3.795 -1.069 -8.745 1.00 91.50 105 GLY A O 1
ATOM 827 N N . GLY A 1 106 ? -3.711 1.078 -8.104 1.00 95.12 106 GLY A N 1
ATOM 828 C CA . GLY A 1 106 ? -2.267 1.105 -7.873 1.00 95.12 106 GLY A CA 1
ATOM 829 C C . GLY A 1 106 ? -1.849 0.543 -6.509 1.00 95.12 106 GLY A C 1
ATOM 830 O O . GLY A 1 106 ? -2.658 0.436 -5.584 1.00 95.12 106 GLY A O 1
ATOM 831 N N . LYS A 1 107 ? -0.552 0.247 -6.365 1.00 96.69 107 LYS A N 1
ATOM 832 C CA . LYS A 1 107 ? 0.059 -0.328 -5.150 1.00 96.69 107 LYS A CA 1
ATOM 833 C C . LYS A 1 107 ? -0.210 0.485 -3.871 1.00 96.69 107 LYS A C 1
ATOM 835 O O . LYS A 1 107 ? -0.547 -0.085 -2.839 1.00 96.69 107 LYS A O 1
ATOM 840 N N . ASP A 1 108 ? -0.148 1.814 -3.946 1.00 96.12 108 ASP A N 1
ATOM 841 C CA . ASP A 1 108 ? -0.217 2.684 -2.763 1.00 96.12 108 ASP A CA 1
ATOM 842 C C . ASP A 1 108 ? -1.641 2.745 -2.190 1.00 96.12 108 ASP A C 1
ATOM 844 O O . ASP A 1 108 ? -1.873 2.569 -0.991 1.00 96.12 108 ASP A O 1
ATOM 848 N N . CYS A 1 109 ? -2.632 2.922 -3.070 1.00 96.31 109 CYS A N 1
ATOM 849 C CA . CYS A 1 109 ? -4.037 2.919 -2.669 1.00 96.31 109 CYS A CA 1
ATOM 850 C C . CYS A 1 109 ? -4.518 1.523 -2.242 1.00 96.31 109 CYS A C 1
ATOM 852 O O . CYS A 1 109 ? -5.431 1.425 -1.423 1.00 96.31 109 CYS A O 1
ATOM 854 N N . LEU A 1 110 ? -3.883 0.455 -2.742 1.00 97.25 110 LEU A N 1
ATOM 855 C CA . LEU A 1 110 ? -4.122 -0.915 -2.299 1.00 97.25 110 LEU A CA 1
ATOM 856 C C . LEU A 1 110 ? -3.668 -1.118 -0.851 1.00 97.25 110 LEU A C 1
ATOM 858 O O . LEU A 1 110 ? -4.470 -1.581 -0.043 1.00 97.25 110 LEU A O 1
ATOM 862 N N . VAL A 1 111 ? -2.448 -0.705 -0.486 1.00 97.69 111 VAL A N 1
ATOM 863 C CA . VAL A 1 111 ? -1.994 -0.753 0.919 1.00 97.69 111 VAL A CA 1
ATOM 864 C C . VAL A 1 111 ? -2.929 0.062 1.814 1.00 97.69 111 VAL A C 1
ATOM 866 O O . VAL A 1 111 ? -3.379 -0.434 2.847 1.00 97.69 111 VAL A O 1
ATOM 869 N N . MET A 1 112 ? -3.305 1.276 1.396 1.00 96.25 112 MET A N 1
ATOM 870 C CA . MET A 1 112 ? -4.251 2.108 2.146 1.00 96.25 112 MET A CA 1
ATOM 871 C C . MET A 1 112 ? -5.609 1.414 2.352 1.00 96.25 112 MET A C 1
ATOM 873 O O . MET A 1 112 ? -6.137 1.447 3.463 1.00 96.25 112 MET A O 1
ATOM 877 N N . LEU A 1 113 ? -6.165 0.775 1.316 1.00 96.81 113 LEU A N 1
ATOM 878 C CA . LEU A 1 113 ? -7.428 0.035 1.398 1.00 96.81 113 LEU A CA 1
ATOM 879 C C . LEU A 1 113 ? -7.330 -1.133 2.385 1.00 96.81 113 LEU A C 1
ATOM 881 O O . LEU A 1 113 ? -8.208 -1.294 3.228 1.00 96.81 113 LEU A O 1
ATOM 885 N N . ILE A 1 114 ? -6.255 -1.918 2.314 1.00 97.00 114 ILE A N 1
ATOM 886 C CA . ILE A 1 114 ? -6.032 -3.074 3.191 1.00 97.00 114 ILE A CA 1
ATOM 887 C C . ILE A 1 114 ? -5.948 -2.636 4.655 1.00 97.00 114 ILE A C 1
ATOM 889 O O . ILE A 1 114 ? -6.636 -3.197 5.511 1.00 97.00 114 ILE A O 1
ATOM 893 N N . LEU A 1 115 ? -5.165 -1.592 4.940 1.00 96.62 115 LEU A N 1
ATOM 894 C CA . LEU A 1 115 ? -5.050 -1.036 6.288 1.00 96.62 115 LEU A CA 1
ATOM 895 C C . LEU A 1 115 ? -6.389 -0.473 6.772 1.00 96.62 115 LEU A C 1
ATOM 897 O O . LEU A 1 115 ? -6.788 -0.754 7.903 1.00 96.62 115 LEU A O 1
ATOM 901 N N . PHE A 1 116 ? -7.116 0.250 5.915 1.00 95.69 116 PHE A N 1
ATOM 902 C CA . PHE A 1 116 ? -8.433 0.787 6.250 1.00 95.69 116 PHE A CA 1
ATOM 903 C C . PHE A 1 116 ? -9.416 -0.321 6.626 1.00 95.69 116 PHE A C 1
ATOM 905 O O . PHE A 1 116 ? -9.995 -0.279 7.710 1.00 95.69 116 PHE A O 1
ATOM 912 N N . LEU A 1 117 ? -9.547 -1.346 5.778 1.00 94.06 117 LEU A N 1
ATOM 913 C CA . LEU A 1 117 ? -10.417 -2.494 6.031 1.00 94.06 117 LEU A CA 1
ATOM 914 C C . LEU A 1 117 ? -10.011 -3.246 7.304 1.00 94.06 117 LEU A C 1
ATOM 916 O O . LEU A 1 117 ? -10.885 -3.645 8.065 1.00 94.06 117 LEU A O 1
ATOM 920 N N . SER A 1 118 ? -8.713 -3.380 7.596 1.00 93.31 118 SER A N 1
ATOM 921 C CA . SER A 1 118 ? -8.240 -4.034 8.826 1.00 93.31 118 SER A CA 1
ATOM 922 C C . SER A 1 118 ? -8.645 -3.288 10.110 1.00 93.31 118 SER A C 1
ATOM 924 O O . SER A 1 118 ? -8.856 -3.913 11.153 1.00 93.31 118 SER A O 1
ATOM 926 N N . CYS A 1 119 ? -8.803 -1.959 10.047 1.00 90.62 119 CYS A N 1
ATOM 927 C CA . CYS A 1 119 ? -9.290 -1.139 11.161 1.00 90.62 119 CYS A CA 1
ATOM 928 C C . CYS A 1 119 ? -10.808 -1.195 11.342 1.00 90.62 119 CYS A C 1
ATOM 930 O O . CYS A 1 119 ? -11.305 -0.763 12.380 1.00 90.62 119 CYS A O 1
ATOM 932 N N . LEU A 1 120 ? -11.545 -1.723 10.364 1.00 88.31 120 LEU A N 1
ATOM 933 C CA . LEU A 1 120 ? -12.988 -1.890 10.467 1.00 88.31 120 LEU A CA 1
ATOM 934 C C . LEU A 1 120 ? -13.383 -3.125 11.290 1.00 88.31 120 LEU A C 1
ATOM 936 O O . LEU A 1 120 ? -14.556 -3.459 11.303 1.00 88.31 120 LEU A O 1
ATOM 940 N N . HIS A 1 121 ? -12.463 -3.843 11.940 1.00 84.44 121 HIS A N 1
ATOM 941 C CA . HIS A 1 121 ? -12.806 -5.001 12.772 1.00 84.44 121 HIS A CA 1
ATOM 942 C C . HIS A 1 121 ? -12.752 -4.681 14.283 1.00 84.44 121 HIS A C 1
ATOM 944 O O . HIS A 1 121 ? -11.717 -4.202 14.753 1.00 84.44 121 HIS A O 1
ATOM 950 N N . PRO A 1 122 ? -13.797 -5.023 15.069 1.00 66.19 122 PRO A N 1
ATOM 951 C CA . PRO A 1 122 ? -15.150 -5.347 14.609 1.00 66.19 122 PRO A CA 1
ATOM 952 C C . PRO A 1 122 ? -15.823 -4.100 14.012 1.00 66.19 122 PRO A C 1
ATOM 954 O O . PRO A 1 122 ? -15.549 -2.987 14.456 1.00 66.19 122 PRO A O 1
ATOM 957 N N . LEU A 1 123 ? -16.694 -4.287 13.011 1.00 62.50 123 LEU A N 1
ATOM 958 C CA . LEU A 1 123 ? -17.343 -3.182 12.287 1.00 62.50 123 LEU A CA 1
ATOM 959 C C . LEU A 1 123 ? -18.038 -2.244 13.284 1.00 62.50 123 LEU A C 1
ATOM 961 O O . LEU A 1 123 ? -18.936 -2.703 13.996 1.00 62.50 123 LEU A O 1
ATOM 965 N N . PRO A 1 124 ? -17.620 -0.965 13.386 1.00 62.56 124 PRO A N 1
ATOM 966 C CA . PRO A 1 124 ? -18.180 -0.062 14.378 1.00 62.56 124 PRO A CA 1
ATOM 967 C C . PRO A 1 124 ? -19.648 0.248 14.073 1.00 62.56 124 PRO A C 1
ATOM 969 O O . PRO A 1 124 ? -20.066 0.338 12.917 1.00 62.56 124 PRO A O 1
ATOM 972 N N . THR A 1 125 ? -20.435 0.442 15.130 1.00 47.94 125 THR A N 1
ATOM 973 C CA . THR A 1 125 ? -21.796 0.977 15.046 1.00 47.94 125 THR A CA 1
ATOM 974 C C . THR A 1 125 ? -21.751 2.475 14.763 1.00 47.94 125 THR A C 1
ATOM 976 O O . THR A 1 125 ? -20.947 3.200 15.339 1.00 47.94 125 THR A O 1
ATOM 979 N N . THR A 1 126 ? -22.619 2.937 13.866 1.00 51.88 126 THR A N 1
ATOM 980 C CA . THR A 1 126 ? -22.687 4.324 13.392 1.00 51.88 126 THR A CA 1
ATOM 981 C C . THR A 1 126 ? -23.021 5.303 14.521 1.00 51.88 126 THR A C 1
ATOM 983 O O . THR A 1 126 ? -24.141 5.279 15.033 1.00 51.88 126 THR A O 1
ATOM 986 N N . GLU A 1 127 ? -22.103 6.211 14.846 1.00 54.41 127 GLU A N 1
ATOM 987 C CA . GLU A 1 127 ? -22.401 7.430 15.603 1.00 54.41 127 GLU A CA 1
ATOM 988 C C . GLU A 1 127 ? -22.209 8.646 14.690 1.00 54.41 127 GLU A C 1
ATOM 990 O O . GLU A 1 127 ? -21.243 8.726 13.933 1.00 54.41 127 GLU A O 1
ATOM 995 N N . ASN A 1 128 ? -23.177 9.566 14.709 1.00 53.88 128 ASN A N 1
ATOM 996 C CA . ASN A 1 128 ? -23.150 10.764 13.873 1.00 53.88 128 ASN A CA 1
ATOM 997 C C . ASN A 1 128 ? -22.328 11.853 14.569 1.00 53.88 128 ASN A C 1
ATOM 999 O O . ASN A 1 128 ? -22.690 12.308 15.659 1.00 53.88 128 ASN A O 1
ATOM 1003 N N . HIS A 1 129 ? -21.271 12.321 13.914 1.00 59.06 129 HIS A N 1
ATOM 1004 C CA . HIS A 1 129 ? -20.516 13.500 14.323 1.00 59.06 129 HIS A CA 1
ATOM 1005 C C . HIS A 1 129 ? -20.738 14.625 13.299 1.00 59.06 129 HIS A C 1
ATOM 1007 O O . HIS A 1 129 ? -21.198 14.391 12.190 1.00 59.06 129 HIS A O 1
ATOM 1013 N N . GLY A 1 130 ? -20.560 15.884 13.706 1.00 55.47 130 GLY A N 1
ATOM 1014 C CA . GLY A 1 130 ? -20.853 17.030 12.840 1.00 55.47 130 GLY A CA 1
ATOM 1015 C C . GLY A 1 130 ? -19.892 17.143 11.649 1.00 55.47 130 GLY A C 1
ATOM 1016 O O . GLY A 1 130 ? -18.706 16.854 11.767 1.00 55.47 130 GLY A O 1
ATOM 1017 N N . TRP A 1 131 ? -20.409 17.640 10.526 1.00 54.56 131 TRP A N 1
ATOM 1018 C CA . TRP A 1 131 ? -19.700 17.802 9.255 1.00 54.56 131 TRP A CA 1
ATOM 1019 C C . TRP A 1 131 ? -18.546 18.822 9.313 1.00 54.56 131 TRP A C 1
ATOM 1021 O O . TRP A 1 131 ? -18.786 19.987 9.644 1.00 54.56 131 TRP A O 1
ATOM 1031 N N . PRO A 1 132 ? -17.327 18.480 8.864 1.00 59.12 132 PRO A N 1
ATOM 1032 C CA . PRO A 1 132 ? -16.384 19.454 8.332 1.00 59.12 132 PRO A CA 1
ATOM 1033 C C . PRO A 1 132 ? -16.537 19.601 6.813 1.00 59.12 132 PRO A C 1
ATOM 1035 O O . PRO A 1 132 ? -16.951 18.681 6.107 1.00 59.12 132 PRO A O 1
ATOM 1038 N N . GLY A 1 133 ? -16.123 20.750 6.278 1.00 57.12 133 GLY A N 1
ATOM 1039 C CA . GLY A 1 133 ? -15.828 20.854 4.850 1.00 57.12 133 GLY A CA 1
ATOM 1040 C C . GLY A 1 133 ? -14.643 19.943 4.525 1.00 57.12 133 GLY A C 1
ATOM 1041 O O . GLY A 1 133 ? -13.581 20.145 5.096 1.00 57.12 133 GLY A O 1
ATOM 1042 N N . PHE A 1 134 ? -14.869 18.928 3.684 1.00 68.69 134 PHE A N 1
ATOM 1043 C CA . PHE A 1 134 ? -13.909 17.987 3.079 1.00 68.69 134 PHE A CA 1
ATOM 1044 C C . PHE A 1 134 ? -12.488 17.930 3.690 1.00 68.69 134 PHE A C 1
ATOM 1046 O O . PHE A 1 134 ? -11.691 18.858 3.542 1.00 68.69 134 PHE A O 1
ATOM 1053 N N . MET A 1 135 ? -12.116 16.783 4.271 1.00 77.94 135 MET A N 1
ATOM 1054 C CA . MET A 1 135 ? -10.776 16.543 4.818 1.00 77.94 135 MET A CA 1
ATOM 1055 C C . MET A 1 135 ? -10.051 15.421 4.067 1.00 77.94 135 MET A C 1
ATOM 1057 O O . MET A 1 135 ? -10.630 14.375 3.791 1.00 77.94 135 MET A O 1
ATOM 1061 N N . ARG A 1 136 ? -8.760 15.620 3.772 1.00 82.69 136 ARG A N 1
ATOM 1062 C CA . ARG A 1 136 ? -7.895 14.576 3.203 1.00 82.69 136 ARG A CA 1
ATOM 1063 C C . ARG A 1 136 ? -7.106 13.880 4.303 1.00 82.69 136 ARG A C 1
ATOM 1065 O O . ARG A 1 136 ? -6.493 14.547 5.133 1.00 82.69 136 ARG A O 1
ATOM 1072 N N . ILE A 1 137 ? -7.087 12.554 4.261 1.00 86.12 137 ILE A N 1
ATOM 1073 C CA . ILE A 1 137 ? -6.378 11.695 5.210 1.00 86.12 137 ILE A CA 1
ATOM 1074 C C . ILE A 1 137 ? -5.432 10.823 4.387 1.00 86.12 137 ILE A C 1
ATOM 1076 O O . ILE A 1 137 ? -5.885 10.150 3.466 1.00 86.12 137 ILE A O 1
ATOM 1080 N N . HIS A 1 138 ? -4.133 10.853 4.694 1.00 82.69 138 HIS A N 1
ATOM 1081 C CA . HIS A 1 138 ? -3.105 10.109 3.955 1.00 82.69 138 HIS A CA 1
ATOM 1082 C C . HIS A 1 138 ? -2.344 9.175 4.910 1.00 82.69 138 HIS A C 1
ATOM 1084 O O . HIS A 1 138 ? -1.267 9.534 5.381 1.00 82.69 138 HIS A O 1
ATOM 1090 N N . PRO A 1 139 ? -2.890 7.988 5.241 1.00 84.25 139 PRO A N 1
ATOM 1091 C CA . PRO A 1 139 ? -2.287 7.098 6.234 1.00 84.25 139 PRO A CA 1
ATOM 1092 C C . PRO A 1 139 ? -0.910 6.565 5.840 1.00 84.25 139 PRO A C 1
ATOM 1094 O O . PRO A 1 139 ? -0.131 6.220 6.719 1.00 84.25 139 PRO A O 1
ATOM 1097 N N . VAL A 1 140 ? -0.616 6.486 4.540 1.00 88.19 140 VAL A N 1
ATOM 1098 C CA . VAL A 1 140 ? 0.614 5.891 3.987 1.00 88.19 140 VAL A CA 1
ATOM 1099 C C . VAL A 1 140 ? 1.600 6.935 3.447 1.00 88.19 140 VAL A C 1
ATOM 1101 O O . VAL A 1 140 ? 2.464 6.606 2.649 1.00 88.19 140 VAL A O 1
ATOM 1104 N N . ILE A 1 141 ? 1.465 8.204 3.847 1.00 90.62 141 ILE A N 1
ATOM 1105 C CA . ILE A 1 141 ? 2.244 9.314 3.266 1.00 90.62 141 ILE A CA 1
ATOM 1106 C C . ILE A 1 141 ? 3.759 9.196 3.475 1.00 90.62 141 ILE A C 1
ATOM 1108 O O . ILE A 1 141 ? 4.514 9.606 2.602 1.00 90.62 141 ILE A O 1
ATOM 1112 N N . ASP A 1 142 ? 4.189 8.624 4.599 1.00 93.62 142 ASP A N 1
ATOM 1113 C CA . ASP A 1 142 ? 5.608 8.499 4.953 1.00 93.62 142 ASP A CA 1
ATOM 1114 C C . ASP A 1 142 ? 6.211 7.145 4.539 1.00 93.62 142 ASP A C 1
ATOM 1116 O O . ASP A 1 142 ? 7.343 6.833 4.905 1.00 93.62 142 ASP A O 1
ATOM 1120 N N . TRP A 1 143 ? 5.454 6.300 3.832 1.00 97.19 143 TRP A N 1
ATOM 1121 C CA . TRP A 1 143 ? 5.943 4.998 3.384 1.00 97.19 143 TRP A CA 1
ATOM 1122 C C . TRP A 1 143 ? 6.893 5.150 2.203 1.00 97.19 143 TRP A C 1
ATOM 1124 O O . TRP A 1 143 ? 6.580 5.832 1.229 1.00 97.19 143 TRP A O 1
ATOM 1134 N N . HIS A 1 144 ? 8.009 4.434 2.265 1.00 96.62 144 HIS A N 1
ATOM 1135 C CA . HIS A 1 144 ? 8.924 4.290 1.141 1.00 96.62 144 HIS A CA 1
ATOM 1136 C C . HIS A 1 144 ? 8.448 3.213 0.159 1.00 96.62 144 HIS A C 1
ATOM 1138 O O . HIS A 1 144 ? 7.796 2.235 0.535 1.00 96.62 144 HIS A O 1
ATOM 1144 N N . TYR A 1 145 ? 8.863 3.328 -1.098 1.00 96.94 145 TYR A N 1
ATOM 1145 C CA . TYR A 1 145 ? 8.580 2.400 -2.188 1.00 96.94 145 TYR A CA 1
ATOM 1146 C C . TYR A 1 145 ? 8.869 0.943 -1.804 1.00 96.94 145 TYR A C 1
ATOM 1148 O O . TYR A 1 145 ? 8.023 0.058 -1.962 1.00 96.94 145 TYR A O 1
ATOM 1156 N N . ALA A 1 146 ? 10.052 0.692 -1.239 1.00 96.94 146 ALA A N 1
ATOM 1157 C CA . ALA A 1 146 ? 10.448 -0.641 -0.799 1.00 96.94 146 ALA A CA 1
ATOM 1158 C C . ALA A 1 146 ? 9.585 -1.154 0.371 1.00 96.94 146 ALA A C 1
ATOM 1160 O O . ALA A 1 146 ? 9.340 -2.356 0.470 1.00 96.94 146 ALA A O 1
ATOM 1161 N N . GLU A 1 147 ? 9.087 -0.265 1.237 1.00 97.94 147 GLU A N 1
ATOM 1162 C CA . GLU A 1 14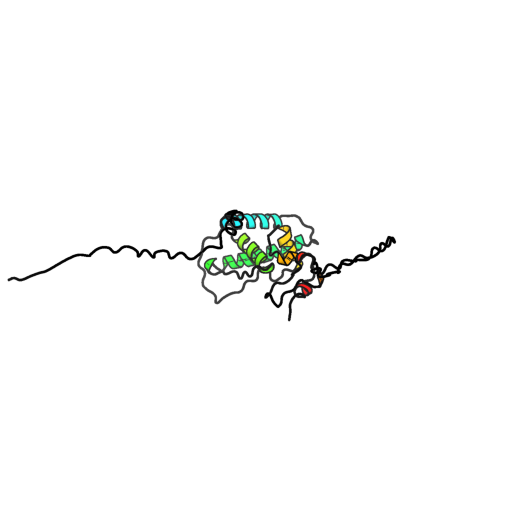7 ? 8.208 -0.625 2.358 1.00 97.94 147 GLU A CA 1
ATOM 1163 C C . GLU A 1 147 ? 6.811 -1.027 1.864 1.00 97.94 147 GLU A C 1
ATOM 1165 O O . GLU A 1 147 ? 6.255 -2.015 2.350 1.00 97.94 147 GLU A O 1
ATOM 1170 N N . ILE A 1 148 ? 6.277 -0.325 0.856 1.00 97.94 148 ILE A N 1
ATOM 1171 C CA . ILE A 1 148 ? 5.011 -0.676 0.189 1.00 97.94 148 ILE A CA 1
ATOM 1172 C C . ILE A 1 148 ? 5.086 -2.100 -0.367 1.00 97.94 148 ILE A C 1
ATOM 1174 O O . ILE A 1 148 ? 4.221 -2.932 -0.080 1.00 97.94 148 ILE A O 1
ATOM 1178 N N . TRP A 1 149 ? 6.148 -2.414 -1.112 1.00 98.38 149 TRP A N 1
ATOM 1179 C CA . TRP A 1 149 ? 6.322 -3.749 -1.680 1.00 98.38 149 TRP A CA 1
ATOM 1180 C C . TRP A 1 149 ? 6.598 -4.814 -0.633 1.00 98.38 149 TRP A C 1
ATOM 1182 O O . TRP A 1 149 ? 6.019 -5.897 -0.716 1.00 98.38 149 TRP A O 1
ATOM 1192 N N . ALA A 1 150 ? 7.429 -4.522 0.368 1.00 98.00 150 ALA A N 1
ATOM 1193 C CA . ALA A 1 150 ? 7.686 -5.452 1.458 1.00 98.00 150 ALA A CA 1
ATOM 1194 C C . ALA A 1 150 ? 6.386 -5.830 2.185 1.00 98.00 150 ALA A C 1
ATOM 1196 O O . ALA A 1 150 ? 6.171 -7.010 2.445 1.00 98.00 150 ALA A O 1
ATOM 1197 N N . PHE A 1 151 ? 5.481 -4.876 2.427 1.00 98.50 151 PHE A N 1
ATOM 1198 C CA . PHE A 1 151 ? 4.167 -5.160 3.008 1.00 98.50 151 PHE A CA 1
ATOM 1199 C C . PHE A 1 151 ? 3.291 -6.024 2.095 1.00 98.50 151 PHE A C 1
ATOM 1201 O O . PHE A 1 151 ? 2.822 -7.079 2.523 1.00 98.50 151 PHE A O 1
ATOM 1208 N N . ILE A 1 152 ? 3.106 -5.619 0.831 1.00 98.06 152 ILE A N 1
ATOM 1209 C CA . ILE A 1 152 ? 2.284 -6.355 -0.148 1.00 98.06 152 ILE A CA 1
ATOM 1210 C C . ILE A 1 152 ? 2.764 -7.805 -0.277 1.00 98.06 152 ILE A C 1
ATOM 1212 O O . ILE A 1 152 ? 1.969 -8.742 -0.207 1.00 98.06 152 ILE A O 1
ATOM 1216 N N . ARG A 1 153 ? 4.078 -7.991 -0.435 1.00 98.00 153 ARG A N 1
ATOM 1217 C CA . ARG A 1 153 ? 4.698 -9.299 -0.661 1.00 98.00 153 ARG A CA 1
ATOM 1218 C C . ARG A 1 153 ? 4.701 -10.162 0.595 1.00 98.00 153 ARG A C 1
ATOM 1220 O O . ARG A 1 153 ? 4.450 -11.357 0.478 1.00 98.00 153 ARG A O 1
ATOM 1227 N N . HIS A 1 154 ? 4.943 -9.583 1.774 1.00 97.81 154 HIS A N 1
ATOM 1228 C CA . HIS A 1 154 ? 4.922 -10.330 3.038 1.00 97.81 154 HIS A CA 1
ATOM 1229 C C . HIS A 1 154 ? 3.527 -10.867 3.356 1.00 97.81 154 HIS A C 1
ATOM 1231 O O . HIS A 1 154 ? 3.385 -12.013 3.770 1.00 97.81 154 HIS A O 1
ATOM 1237 N N . LEU A 1 155 ? 2.486 -10.067 3.108 1.00 97.38 155 LEU A N 1
ATOM 1238 C CA . LEU A 1 155 ? 1.099 -10.479 3.329 1.00 97.38 155 LEU A CA 1
ATOM 1239 C C . LEU A 1 155 ? 0.535 -11.329 2.173 1.00 97.38 155 LEU A C 1
ATOM 1241 O O . LEU A 1 155 ? -0.593 -11.804 2.270 1.00 97.38 155 LEU A O 1
ATOM 1245 N N . GLY A 1 156 ? 1.286 -11.538 1.087 1.00 96.94 156 GLY A N 1
ATOM 1246 C CA . GLY A 1 156 ? 0.813 -12.299 -0.074 1.00 96.94 156 GLY A CA 1
ATOM 1247 C C . GLY A 1 156 ? -0.416 -11.672 -0.740 1.00 96.94 156 GLY A C 1
ATOM 1248 O O . GLY A 1 156 ? -1.306 -12.390 -1.186 1.00 96.94 156 GLY A O 1
ATOM 1249 N N . ILE A 1 157 ? -0.491 -10.339 -0.751 1.00 96.31 157 ILE A N 1
ATOM 1250 C CA . ILE A 1 157 ? -1.619 -9.590 -1.311 1.00 96.31 157 ILE A CA 1
ATOM 1251 C C . ILE A 1 157 ? -1.514 -9.614 -2.835 1.00 96.31 157 ILE A C 1
ATOM 1253 O O . ILE A 1 157 ? -0.454 -9.320 -3.386 1.00 96.31 157 ILE A O 1
ATOM 1257 N N . GLU A 1 158 ? -2.615 -9.923 -3.518 1.00 96.44 158 GLU A N 1
ATOM 1258 C CA . GLU A 1 158 ? -2.688 -9.807 -4.974 1.00 96.44 158 GLU A CA 1
ATOM 1259 C C . GLU A 1 158 ? -2.610 -8.340 -5.412 1.00 96.44 158 GLU A C 1
ATOM 1261 O O . GLU A 1 158 ? -3.238 -7.455 -4.828 1.00 96.44 158 GLU A O 1
ATOM 1266 N N . TYR A 1 159 ? -1.845 -8.075 -6.466 1.00 97.56 159 TYR A N 1
ATOM 1267 C CA . TYR A 1 159 ? -1.635 -6.737 -7.012 1.00 97.56 159 TYR A CA 1
ATOM 1268 C C . TYR A 1 159 ? -1.722 -6.757 -8.541 1.00 97.56 159 TYR A C 1
ATOM 1270 O O . TYR A 1 159 ? -1.768 -7.811 -9.170 1.00 97.56 159 TYR A O 1
ATOM 1278 N N . CYS A 1 160 ? -1.765 -5.571 -9.154 1.00 97.06 160 CYS A N 1
ATOM 1279 C CA . CYS A 1 160 ? -1.858 -5.439 -10.606 1.00 97.06 160 CYS A CA 1
ATOM 1280 C C . CYS A 1 160 ? -0.680 -6.154 -11.315 1.00 97.06 160 CYS A C 1
ATOM 1282 O O . CYS A 1 160 ? 0.470 -5.780 -11.075 1.00 97.06 160 CYS A O 1
ATOM 1284 N N . PRO A 1 161 ? -0.926 -7.103 -12.241 1.00 97.19 161 PRO A N 1
ATOM 1285 C CA . PRO A 1 161 ? 0.139 -7.875 -12.896 1.00 97.19 161 PRO A CA 1
ATOM 1286 C C . PRO A 1 161 ? 1.147 -7.045 -13.698 1.00 97.19 161 PRO A C 1
ATOM 1288 O O . PRO A 1 161 ? 2.265 -7.492 -13.934 1.00 97.19 161 PRO A O 1
ATOM 1291 N N . LEU A 1 162 ? 0.803 -5.808 -14.082 1.00 96.81 162 LEU A N 1
ATOM 1292 C CA . LEU A 1 162 ? 1.754 -4.901 -14.734 1.00 96.81 162 LEU A CA 1
ATOM 1293 C C . LEU A 1 162 ? 2.991 -4.646 -13.862 1.00 96.81 162 LEU A C 1
ATOM 1295 O O . LEU A 1 162 ? 4.083 -4.437 -14.383 1.00 96.81 162 LEU A O 1
ATOM 1299 N N . TYR A 1 163 ? 2.865 -4.718 -12.538 1.00 98.12 163 TYR A N 1
ATOM 1300 C CA . TYR A 1 163 ? 4.019 -4.604 -11.655 1.00 98.12 163 TYR A CA 1
ATOM 1301 C C . TYR A 1 163 ? 5.006 -5.772 -11.830 1.00 98.12 163 TYR A C 1
ATOM 1303 O O . TYR A 1 163 ? 6.211 -5.564 -11.713 1.00 98.12 163 TYR A O 1
ATOM 1311 N N . ASP A 1 164 ? 4.550 -6.971 -12.202 1.00 97.88 164 ASP A N 1
ATOM 1312 C CA . ASP A 1 164 ? 5.448 -8.089 -12.535 1.00 97.88 164 ASP A CA 1
ATOM 1313 C C . ASP A 1 164 ? 6.151 -7.893 -13.889 1.00 97.88 164 ASP A C 1
ATOM 1315 O O . ASP A 1 164 ? 7.223 -8.447 -14.122 1.00 97.88 164 ASP A O 1
ATOM 1319 N N . GLU A 1 165 ? 5.594 -7.051 -14.764 1.00 96.75 165 GLU A N 1
ATOM 1320 C CA . GLU A 1 165 ? 6.185 -6.657 -16.051 1.00 96.75 165 GLU A CA 1
ATOM 1321 C C . GLU A 1 165 ? 7.152 -5.458 -15.939 1.00 96.75 165 GLU A C 1
ATOM 1323 O O . GLU A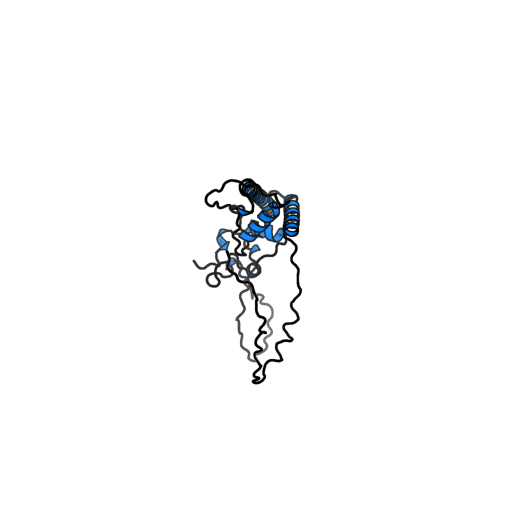 1 165 ? 7.581 -4.905 -16.954 1.00 96.75 165 GLU A O 1
ATOM 1328 N N . GLY A 1 166 ? 7.512 -5.052 -14.716 1.00 97.25 166 GLY A N 1
ATOM 1329 C CA . GLY A 1 166 ? 8.509 -4.011 -14.448 1.00 97.25 166 GLY A CA 1
ATOM 1330 C C . GLY A 1 166 ? 7.984 -2.578 -14.497 1.00 97.25 166 GLY A C 1
ATOM 1331 O O . GLY A 1 166 ? 8.773 -1.633 -14.465 1.00 97.25 166 GLY A O 1
ATOM 1332 N N . TYR A 1 167 ? 6.667 -2.376 -14.555 1.00 97.69 167 TYR A N 1
ATOM 1333 C CA . TYR A 1 167 ? 6.076 -1.057 -14.329 1.00 97.69 167 TYR A CA 1
ATOM 1334 C C . TYR A 1 167 ? 6.165 -0.713 -12.846 1.00 97.69 167 TYR A C 1
ATOM 1336 O O . TYR A 1 167 ? 5.728 -1.497 -12.024 1.00 97.69 167 TYR A O 1
ATOM 1344 N N . THR A 1 168 ? 6.696 0.451 -12.482 1.00 97.62 168 THR A N 1
ATOM 1345 C CA . THR A 1 168 ? 6.866 0.858 -11.068 1.00 97.62 168 THR A CA 1
ATOM 1346 C C . THR A 1 168 ? 5.903 1.973 -10.656 1.00 97.62 168 THR A C 1
ATOM 1348 O O . THR A 1 168 ? 5.575 2.112 -9.479 1.00 97.62 168 THR A O 1
ATOM 1351 N N . SER A 1 169 ? 5.367 2.709 -11.636 1.00 96.12 169 SER A N 1
ATOM 1352 C CA . SER A 1 169 ? 4.348 3.746 -11.471 1.00 96.12 169 SER A CA 1
ATOM 1353 C C . SER A 1 169 ? 3.332 3.658 -12.607 1.00 96.12 169 SER A C 1
ATOM 1355 O O . SER A 1 169 ? 3.726 3.620 -13.770 1.00 96.12 169 SER A O 1
ATOM 1357 N N . LEU A 1 170 ? 2.036 3.646 -12.286 1.00 94.50 170 LEU A N 1
ATOM 1358 C CA . LEU A 1 170 ? 0.964 3.525 -13.280 1.00 94.50 170 LEU A CA 1
ATOM 1359 C C . LEU A 1 170 ? 0.300 4.883 -13.550 1.00 94.50 170 LEU A C 1
ATOM 1361 O O . LEU A 1 170 ? 0.036 5.667 -12.634 1.00 94.50 170 LEU A O 1
ATOM 1365 N N . GLY A 1 171 ? 0.074 5.182 -14.825 1.00 90.88 171 GLY A N 1
ATOM 1366 C CA . GLY A 1 171 ? -0.543 6.404 -15.333 1.00 90.88 171 GLY A CA 1
ATOM 1367 C C . GLY A 1 171 ? -1.578 6.120 -16.413 1.00 90.88 171 GLY A C 1
ATOM 1368 O O . GLY A 1 171 ? -2.339 5.160 -16.320 1.00 90.88 171 GLY A O 1
ATOM 1369 N N . GLY A 1 172 ? -1.621 6.972 -17.433 1.00 90.62 172 GLY A N 1
ATOM 1370 C CA . GLY A 1 172 ? -2.369 6.700 -18.653 1.00 90.62 172 GLY A CA 1
ATOM 1371 C C . GLY A 1 172 ? -1.664 5.663 -19.533 1.00 90.62 172 GLY A C 1
ATOM 1372 O O . GLY A 1 172 ? -0.488 5.350 -19.379 1.00 90.62 172 GLY A O 1
ATOM 1373 N N . THR A 1 173 ? -2.377 5.130 -20.519 1.00 90.81 173 THR A N 1
ATOM 1374 C CA . THR A 1 173 ? -1.832 4.099 -21.422 1.00 90.81 173 THR A CA 1
ATOM 1375 C C . THR A 1 173 ? -0.723 4.606 -22.346 1.00 90.81 173 THR A C 1
ATOM 1377 O O . THR A 1 173 ? -0.018 3.800 -22.940 1.00 90.81 173 THR A O 1
ATOM 1380 N N . ASN A 1 174 ? -0.594 5.927 -22.501 1.00 92.00 174 ASN A N 1
ATOM 1381 C CA . ASN A 1 174 ? 0.319 6.553 -23.460 1.00 92.00 174 ASN A CA 1
ATOM 1382 C C . ASN A 1 174 ? 1.536 7.215 -22.799 1.00 92.00 174 ASN A C 1
ATOM 1384 O O . ASN A 1 174 ? 2.401 7.685 -23.523 1.00 92.00 174 ASN A O 1
ATOM 1388 N N . ASP A 1 175 ? 1.577 7.290 -21.465 1.00 92.81 175 ASP A N 1
ATOM 1389 C CA . ASP A 1 175 ? 2.614 7.993 -20.690 1.00 92.81 175 ASP A CA 1
ATOM 1390 C C . ASP A 1 175 ? 3.283 7.080 -19.646 1.00 92.81 175 ASP A C 1
ATOM 1392 O O . ASP A 1 175 ? 3.916 7.556 -18.699 1.00 92.81 175 ASP A O 1
ATOM 1396 N N . THR A 1 176 ? 3.060 5.769 -19.768 1.00 95.44 176 THR A N 1
ATOM 1397 C CA . THR A 1 176 ? 3.451 4.755 -18.791 1.00 95.44 176 THR A CA 1
ATOM 1398 C C . THR A 1 176 ? 4.200 3.631 -19.489 1.00 95.44 176 THR A C 1
ATOM 1400 O O . THR A 1 176 ? 3.645 2.923 -20.328 1.00 95.44 176 THR A O 1
ATOM 1403 N N . HIS A 1 177 ? 5.454 3.445 -19.091 1.00 95.88 177 HIS A N 1
ATOM 1404 C CA . HIS A 1 177 ? 6.383 2.459 -19.631 1.00 95.88 177 HIS A CA 1
ATOM 1405 C C . HIS A 1 177 ? 7.021 1.649 -18.488 1.00 95.88 177 HIS A C 1
ATOM 1407 O O . HIS A 1 177 ? 7.096 2.140 -17.354 1.00 95.88 177 HIS A O 1
ATOM 1413 N N . PRO A 1 178 ? 7.519 0.425 -18.749 1.00 96.88 178 PRO A N 1
ATOM 1414 C CA . PRO A 1 178 ? 8.314 -0.311 -17.771 1.00 96.88 178 PRO 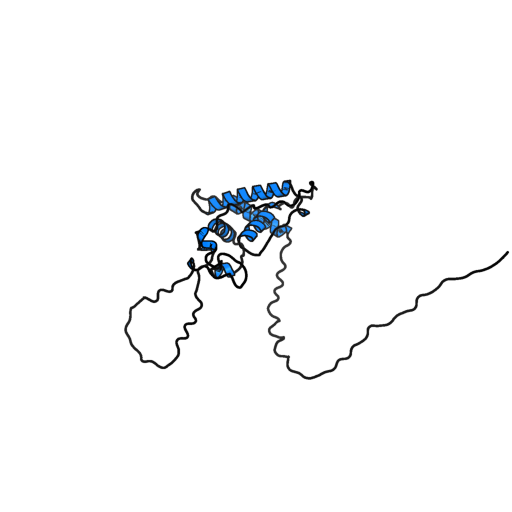A CA 1
ATOM 1415 C C . PRO A 1 178 ? 9.549 0.489 -17.347 1.00 96.88 178 PRO A C 1
ATOM 1417 O O . PRO A 1 178 ? 10.177 1.171 -18.164 1.00 96.88 178 PRO A O 1
ATOM 1420 N N . ASN A 1 179 ? 9.928 0.386 -16.076 1.00 97.56 179 ASN A N 1
ATOM 1421 C CA . ASN A 1 179 ? 11.038 1.153 -15.533 1.00 97.56 179 ASN A CA 1
ATOM 1422 C C . ASN A 1 179 ? 12.361 0.736 -16.203 1.00 97.56 179 ASN A C 1
ATOM 1424 O O . ASN A 1 179 ? 12.731 -0.443 -16.152 1.00 97.56 179 ASN A O 1
ATOM 1428 N N . PRO A 1 180 ? 13.121 1.672 -16.801 1.00 96.19 180 PRO A N 1
ATOM 1429 C CA . PRO A 1 180 ? 14.370 1.343 -17.484 1.00 96.19 180 PRO A CA 1
ATOM 1430 C C . PRO A 1 180 ? 15.423 0.705 -16.564 1.00 96.19 180 PRO A C 1
ATOM 1432 O O . PRO A 1 180 ? 16.262 -0.050 -17.057 1.00 96.19 180 PRO A O 1
ATOM 1435 N N . LYS A 1 181 ? 15.373 0.953 -15.247 1.00 96.44 181 LYS A N 1
ATOM 1436 C CA . LYS A 1 181 ? 16.287 0.359 -14.255 1.00 96.44 181 LYS A CA 1
ATOM 1437 C C . LYS A 1 181 ? 16.069 -1.132 -14.039 1.00 96.44 181 LYS A C 1
ATOM 1439 O O . LYS A 1 181 ? 16.999 -1.826 -13.647 1.00 96.44 181 LYS A O 1
ATOM 1444 N N . LEU A 1 182 ? 14.875 -1.628 -14.351 1.00 96.50 182 LEU A N 1
ATOM 1445 C CA . LEU A 1 182 ? 14.517 -3.037 -14.212 1.00 96.50 182 LEU A CA 1
ATOM 1446 C C . LEU A 1 182 ? 14.763 -3.836 -15.496 1.00 96.50 182 LEU A C 1
ATOM 1448 O O . LEU A 1 182 ? 14.419 -5.010 -15.566 1.00 96.50 182 LEU A O 1
ATOM 1452 N N . LYS A 1 183 ? 15.337 -3.230 -16.541 1.00 95.88 183 LYS A N 1
ATOM 1453 C CA . LYS A 1 183 ? 15.566 -3.913 -17.817 1.00 95.88 183 LYS A CA 1
ATOM 1454 C C . LYS A 1 183 ? 16.633 -5.005 -17.676 1.00 95.88 183 LYS A C 1
ATOM 1456 O O . LYS A 1 183 ? 17.780 -4.725 -17.333 1.00 95.88 183 LYS A O 1
ATOM 1461 N N . ILE A 1 184 ? 16.285 -6.239 -18.034 1.00 92.50 184 ILE A N 1
ATOM 1462 C CA . ILE A 1 184 ? 17.201 -7.384 -17.997 1.00 92.50 184 ILE A CA 1
ATOM 1463 C C . ILE A 1 184 ? 18.059 -7.371 -19.266 1.00 92.50 184 ILE A C 1
ATOM 1465 O O . ILE A 1 184 ? 17.560 -7.581 -20.375 1.00 92.50 184 ILE A O 1
ATOM 1469 N N . ILE A 1 185 ? 19.361 -7.132 -19.110 1.00 84.56 185 ILE A N 1
ATOM 1470 C CA . ILE A 1 185 ? 20.333 -7.224 -20.204 1.00 84.56 185 ILE A CA 1
ATOM 1471 C C . ILE A 1 185 ? 20.793 -8.682 -20.296 1.00 84.56 185 ILE A C 1
ATOM 1473 O O . ILE A 1 185 ? 21.522 -9.168 -19.433 1.00 84.56 185 ILE A O 1
ATOM 1477 N N . SER A 1 186 ? 20.363 -9.404 -21.331 1.00 75.88 186 SER A N 1
ATOM 1478 C CA . SER A 1 186 ? 20.903 -10.731 -21.630 1.00 75.88 186 SER A CA 1
ATOM 1479 C C . SER A 1 186 ? 22.356 -10.589 -22.084 1.00 75.88 186 SER A C 1
ATOM 1481 O O . SER A 1 186 ? 22.617 -10.117 -23.190 1.00 75.88 186 SER A O 1
ATOM 1483 N N . ASN A 1 187 ? 23.308 -10.986 -21.240 1.00 57.56 187 ASN A N 1
ATOM 1484 C CA . ASN A 1 187 ? 24.710 -11.088 -21.635 1.00 57.56 187 ASN A CA 1
ATOM 1485 C C . ASN A 1 187 ? 24.884 -12.281 -22.589 1.00 57.56 187 ASN A C 1
ATOM 1487 O O . ASN A 1 187 ? 25.172 -13.394 -22.156 1.00 57.56 187 ASN A O 1
ATOM 1491 N N . GLU A 1 188 ? 24.741 -12.057 -23.894 1.00 55.84 188 GLU A N 1
ATOM 1492 C CA . GLU A 1 188 ? 25.281 -12.964 -24.912 1.00 55.84 188 GLU A CA 1
ATOM 1493 C C . GLU A 1 188 ? 26.808 -12.809 -24.954 1.00 55.84 188 GLU A C 1
ATOM 1495 O O . GLU A 1 188 ? 27.344 -12.135 -25.821 1.00 55.84 188 GLU A O 1
ATOM 1500 N N . ASN A 1 189 ? 27.524 -13.358 -23.972 1.00 47.62 189 ASN A N 1
ATOM 1501 C CA . ASN A 1 189 ? 28.980 -13.523 -24.033 1.00 47.62 189 ASN A CA 1
ATOM 1502 C C . ASN A 1 189 ? 29.399 -14.725 -23.175 1.00 47.62 189 ASN A C 1
ATOM 1504 O O . ASN A 1 189 ? 29.964 -14.594 -22.092 1.00 47.62 189 ASN A O 1
ATOM 1508 N N . SER A 1 190 ? 29.123 -15.919 -23.687 1.00 50.03 190 SER A N 1
ATOM 1509 C CA . SER A 1 190 ? 29.880 -17.130 -23.363 1.00 50.03 190 SER A CA 1
ATOM 1510 C C . SER A 1 190 ? 30.437 -17.651 -24.684 1.00 50.03 190 SER A C 1
ATOM 1512 O O . SER A 1 190 ? 29.834 -18.492 -25.341 1.00 50.03 190 SER A O 1
ATOM 1514 N N . ASN A 1 191 ? 31.542 -17.050 -25.130 1.00 48.84 191 ASN A N 1
ATOM 1515 C CA . ASN A 1 191 ? 32.345 -17.583 -26.224 1.00 48.84 191 ASN A CA 1
ATOM 1516 C C . ASN A 1 191 ? 33.075 -18.827 -25.706 1.00 48.84 191 ASN A C 1
ATOM 1518 O O . ASN A 1 191 ? 34.081 -18.672 -25.027 1.00 48.84 191 ASN A O 1
ATOM 1522 N N . ASP A 1 192 ? 32.555 -20.014 -26.008 1.00 46.53 192 ASP A N 1
ATOM 1523 C CA . ASP A 1 192 ? 33.322 -21.262 -26.115 1.00 46.53 192 ASP A CA 1
ATOM 1524 C C . ASP A 1 192 ? 32.465 -22.299 -26.864 1.00 46.53 192 ASP A C 1
ATOM 1526 O O . ASP A 1 192 ? 31.590 -22.925 -26.274 1.00 46.53 192 ASP A O 1
ATOM 1530 N N . ASP A 1 193 ? 32.615 -22.379 -28.195 1.00 38.53 193 ASP A N 1
ATOM 1531 C CA . ASP A 1 193 ? 33.124 -23.571 -28.911 1.00 38.53 193 ASP A CA 1
ATOM 1532 C C . ASP A 1 193 ? 33.081 -23.346 -30.451 1.00 38.53 193 ASP A C 1
ATOM 1534 O O . ASP A 1 193 ? 32.063 -22.875 -30.975 1.00 38.53 193 ASP A O 1
ATOM 1538 N N . PRO A 1 194 ? 34.137 -23.671 -31.230 1.00 53.56 194 PRO A N 1
ATOM 1539 C CA . PRO A 1 194 ? 34.185 -23.434 -32.666 1.00 53.56 194 PRO A CA 1
ATOM 1540 C C . PRO A 1 194 ? 33.882 -24.712 -33.459 1.00 53.56 194 PRO A C 1
ATOM 1542 O O . PRO A 1 194 ? 34.795 -25.473 -33.768 1.00 53.56 194 PRO A O 1
ATOM 1545 N N . ILE A 1 195 ? 32.637 -24.919 -33.906 1.00 43.88 195 ILE A N 1
ATOM 1546 C CA . ILE A 1 195 ? 32.374 -25.765 -35.087 1.00 43.88 195 ILE A CA 1
ATOM 1547 C C . ILE A 1 195 ? 31.339 -25.105 -35.999 1.00 43.88 195 ILE A C 1
ATOM 1549 O O . ILE A 1 195 ? 30.143 -25.036 -35.728 1.00 43.88 195 ILE A O 1
ATOM 1553 N N . GLN A 1 196 ? 31.851 -24.644 -37.133 1.00 50.78 196 GLN A N 1
ATOM 1554 C CA . GLN A 1 196 ? 31.140 -23.982 -38.212 1.00 50.78 196 GLN A CA 1
ATOM 1555 C C . GLN A 1 196 ? 30.316 -24.997 -39.023 1.00 50.78 196 GLN A C 1
ATOM 1557 O O . GLN A 1 196 ? 30.855 -25.980 -39.535 1.00 50.78 196 GLN A O 1
ATOM 1562 N N . ARG A 1 197 ? 29.015 -24.740 -39.199 1.00 35.81 197 ARG A N 1
ATOM 1563 C CA . ARG A 1 197 ? 28.181 -25.383 -40.228 1.00 35.81 197 ARG A CA 1
ATOM 1564 C C . ARG A 1 197 ? 27.540 -24.313 -41.115 1.00 35.81 197 ARG A C 1
ATOM 1566 O O . ARG A 1 197 ? 27.093 -23.295 -40.590 1.00 35.81 197 ARG A O 1
ATOM 1573 N N . PRO A 1 198 ? 27.526 -24.503 -42.447 1.00 44.25 198 PRO A N 1
ATOM 1574 C CA . PRO A 1 198 ? 27.154 -23.450 -43.370 1.00 44.25 198 PRO A CA 1
ATOM 1575 C C . PRO A 1 198 ? 25.638 -23.268 -43.437 1.00 44.25 198 PRO A C 1
ATOM 1577 O O . PRO A 1 198 ? 24.849 -24.207 -43.365 1.00 44.25 198 PRO A O 1
ATOM 1580 N N . SER A 1 199 ? 25.299 -22.000 -43.603 1.00 44.88 199 SER A N 1
ATOM 1581 C CA . SER A 1 199 ? 24.000 -21.376 -43.788 1.00 44.88 199 SER A CA 1
ATOM 1582 C C . SER A 1 199 ? 23.070 -22.070 -44.787 1.00 44.88 199 SER A C 1
ATOM 1584 O O . SER A 1 199 ? 23.387 -22.169 -45.974 1.00 44.88 199 SER A O 1
ATOM 1586 N N . SER A 1 200 ? 21.849 -22.357 -44.338 1.00 41.16 200 SER A N 1
ATOM 1587 C CA . SER A 1 200 ? 20.648 -22.282 -45.171 1.00 41.16 200 SER A CA 1
ATOM 1588 C C . SER A 1 200 ? 19.664 -21.299 -44.533 1.00 41.16 200 SER A C 1
ATOM 1590 O O . SER A 1 200 ? 19.041 -21.602 -43.523 1.00 41.16 200 SER A O 1
ATOM 1592 N N . SER A 1 201 ? 19.603 -20.108 -45.128 1.00 47.12 201 SER A N 1
ATOM 1593 C CA . SER A 1 201 ? 18.507 -19.133 -45.135 1.00 47.12 201 SER A CA 1
ATOM 1594 C C . SER A 1 201 ? 17.353 -19.328 -44.138 1.00 47.12 201 SER A C 1
ATOM 1596 O O . SER A 1 201 ? 16.387 -20.029 -44.431 1.00 47.12 201 SER A O 1
ATOM 1598 N N . SER A 1 202 ? 17.354 -18.518 -43.083 1.00 33.84 202 SER A N 1
ATOM 1599 C CA . SER A 1 202 ? 16.157 -17.805 -42.628 1.00 33.84 202 SER A CA 1
ATOM 1600 C C . SER A 1 202 ? 16.592 -16.600 -41.798 1.00 33.84 202 SER A C 1
ATOM 1602 O O . SER A 1 202 ? 17.398 -16.750 -40.887 1.00 33.84 202 SER A O 1
ATOM 1604 N N . TYR A 1 203 ? 16.090 -15.419 -42.164 1.00 31.72 203 TYR A N 1
ATOM 1605 C CA . TYR A 1 203 ? 15.802 -14.276 -41.292 1.00 31.72 203 TYR A CA 1
ATOM 1606 C C . TYR A 1 203 ? 16.139 -14.455 -39.797 1.00 31.72 203 TYR A C 1
ATOM 1608 O O . TYR A 1 203 ? 15.648 -15.388 -39.168 1.00 31.72 203 TYR A O 1
ATOM 1616 N N . THR A 1 204 ? 16.832 -13.487 -39.190 1.00 38.12 204 THR A N 1
ATOM 1617 C CA . THR A 1 204 ? 16.740 -13.245 -37.741 1.00 38.12 204 THR A CA 1
ATOM 1618 C C . THR A 1 204 ? 15.724 -12.123 -37.479 1.00 38.12 204 THR A C 1
ATOM 1620 O O . THR A 1 204 ? 16.056 -10.942 -37.592 1.00 38.12 204 THR A O 1
ATOM 1623 N N . PRO A 1 205 ? 14.455 -12.440 -37.155 1.00 40.47 205 PRO A N 1
ATOM 1624 C CA . PRO A 1 205 ? 13.474 -11.454 -36.726 1.00 40.47 205 PRO A CA 1
ATOM 1625 C C . PRO A 1 205 ? 13.698 -11.159 -35.237 1.00 40.47 205 PRO A C 1
ATOM 1627 O O . PRO A 1 205 ? 12.972 -11.662 -34.385 1.00 40.47 205 PRO A O 1
ATOM 1630 N N . ASN A 1 206 ? 14.713 -10.367 -34.885 1.00 41.75 206 ASN A N 1
ATOM 1631 C CA . ASN A 1 206 ? 14.941 -9.994 -33.482 1.00 41.75 206 ASN A CA 1
ATOM 1632 C C . ASN A 1 206 ? 13.988 -8.869 -33.040 1.00 41.75 206 ASN A C 1
ATOM 1634 O O . ASN A 1 206 ? 14.391 -7.746 -32.758 1.00 41.75 206 ASN A O 1
ATOM 1638 N N . GLY A 1 207 ? 12.698 -9.208 -32.973 1.00 43.78 207 GLY A N 1
ATOM 1639 C CA . GLY A 1 207 ? 11.652 -8.514 -32.220 1.00 43.78 207 GLY A CA 1
ATOM 1640 C C . GLY A 1 207 ? 11.482 -9.119 -30.824 1.00 43.78 207 GLY A C 1
ATOM 1641 O O . GLY A 1 207 ? 10.364 -9.408 -30.406 1.00 43.78 207 GLY A O 1
ATOM 1642 N N . GLY A 1 208 ? 12.582 -9.379 -30.111 1.00 53.72 208 GLY A N 1
ATOM 1643 C CA . GLY A 1 208 ? 12.507 -9.829 -28.723 1.00 53.72 208 GLY A CA 1
ATOM 1644 C C . GLY A 1 208 ? 11.939 -8.708 -27.854 1.00 53.72 208 GLY A C 1
ATOM 1645 O O . GLY A 1 208 ? 12.595 -7.682 -27.682 1.00 53.72 208 GLY A O 1
ATOM 1646 N N . LYS A 1 209 ? 10.720 -8.879 -27.319 1.00 66.50 209 LYS A N 1
ATOM 1647 C CA . LYS A 1 209 ? 10.150 -7.956 -26.322 1.00 66.50 209 LYS A CA 1
ATOM 1648 C C . LYS A 1 209 ? 11.154 -7.865 -25.167 1.00 66.50 209 LYS A C 1
ATOM 1650 O O . LYS A 1 209 ? 11.532 -8.894 -24.605 1.00 66.50 209 LYS A O 1
ATOM 1655 N N . ALA A 1 210 ? 11.629 -6.656 -24.861 1.00 82.69 210 ALA A N 1
ATOM 1656 C CA . ALA A 1 210 ? 12.539 -6.443 -23.740 1.00 82.69 210 ALA A CA 1
ATOM 1657 C C . ALA A 1 210 ? 11.920 -7.037 -22.463 1.00 82.69 210 ALA A C 1
ATOM 1659 O O . ALA A 1 210 ? 10.732 -6.840 -22.205 1.00 82.69 210 ALA A O 1
ATOM 1660 N N . ARG A 1 211 ? 12.713 -7.798 -21.701 1.00 93.00 211 ARG A N 1
ATOM 1661 C CA . ARG A 1 211 ? 12.288 -8.380 -20.423 1.00 93.00 211 ARG A CA 1
ATOM 1662 C C . ARG A 1 211 ? 12.692 -7.453 -19.288 1.00 93.00 211 ARG A C 1
ATOM 1664 O O . ARG A 1 211 ? 13.766 -6.851 -19.335 1.00 93.00 211 ARG A O 1
ATOM 1671 N N . TYR A 1 212 ? 11.840 -7.377 -18.279 1.00 96.44 212 TYR A N 1
ATOM 1672 C CA . TYR A 1 212 ? 12.046 -6.553 -17.100 1.00 96.44 212 TYR A CA 1
ATOM 1673 C C . TYR A 1 212 ? 11.906 -7.413 -15.848 1.00 96.44 212 TYR A C 1
ATOM 1675 O O . TYR A 1 212 ? 11.149 -8.385 -15.841 1.00 96.44 212 TYR A O 1
ATOM 1683 N N . SER A 1 213 ? 12.669 -7.061 -14.822 1.00 96.94 213 SER A N 1
ATOM 1684 C CA . SER A 1 213 ? 12.460 -7.532 -13.463 1.00 96.94 213 SER A CA 1
ATOM 1685 C C . SER A 1 213 ? 11.161 -6.951 -12.888 1.00 96.94 213 SER A C 1
ATOM 1687 O O . SER A 1 213 ? 10.771 -5.846 -13.277 1.00 96.94 213 SER A O 1
ATOM 1689 N N . PRO A 1 214 ? 10.503 -7.646 -11.948 1.00 97.94 214 PRO A N 1
ATOM 1690 C CA . PRO A 1 214 ? 9.326 -7.130 -11.259 1.00 97.94 214 PRO A CA 1
ATOM 1691 C C . PRO A 1 214 ? 9.591 -5.836 -10.481 1.00 97.94 214 PRO A C 1
ATOM 1693 O O . PRO A 1 214 ? 10.692 -5.586 -9.991 1.00 97.94 214 PRO A O 1
ATOM 1696 N N . ALA A 1 215 ? 8.542 -5.038 -10.296 1.00 97.75 215 ALA A N 1
ATOM 1697 C CA . ALA A 1 215 ? 8.582 -3.721 -9.669 1.00 97.75 215 ALA A CA 1
ATOM 1698 C C . ALA A 1 215 ? 9.179 -3.723 -8.256 1.00 97.75 215 ALA A C 1
ATOM 1700 O O . ALA A 1 215 ? 9.868 -2.776 -7.881 1.00 97.75 215 ALA A O 1
ATOM 1701 N N . TYR A 1 216 ? 8.938 -4.782 -7.483 1.00 97.56 216 TYR A N 1
ATOM 1702 C CA . TYR A 1 216 ? 9.439 -4.927 -6.114 1.00 97.56 216 TYR A CA 1
ATOM 1703 C C . TYR A 1 216 ? 10.957 -5.169 -6.024 1.00 97.56 216 TYR A C 1
ATOM 1705 O O . TYR A 1 216 ? 11.485 -5.248 -4.918 1.00 97.56 216 TYR A O 1
ATOM 1713 N N . GLU A 1 217 ? 11.668 -5.302 -7.151 1.00 96.94 217 GLU A N 1
ATOM 1714 C CA . GLU A 1 217 ? 13.139 -5.311 -7.175 1.00 96.94 217 GLU A CA 1
ATOM 1715 C C . GLU A 1 217 ? 13.744 -3.896 -7.181 1.00 96.94 217 GLU A C 1
ATOM 1717 O O . GLU A 1 217 ? 14.931 -3.738 -6.892 1.00 96.94 217 GLU A O 1
ATOM 1722 N N . LEU A 1 218 ? 12.947 -2.858 -7.472 1.00 96.88 218 LEU A N 1
ATOM 1723 C CA . LEU A 1 218 ? 13.383 -1.469 -7.338 1.00 96.88 218 LEU A CA 1
ATOM 1724 C C . LEU A 1 218 ? 13.416 -1.075 -5.851 1.00 96.88 218 LEU A C 1
ATOM 1726 O O . LEU A 1 218 ? 12.495 -1.386 -5.099 1.00 96.88 218 LEU A O 1
ATOM 1730 N N . MET A 1 219 ? 14.474 -0.379 -5.434 1.00 93.25 219 MET A N 1
ATOM 1731 C CA . MET A 1 219 ? 14.674 0.017 -4.032 1.00 93.25 219 MET A CA 1
ATOM 1732 C C . MET A 1 219 ? 14.659 1.529 -3.809 1.00 93.25 219 MET A C 1
ATOM 1734 O O . MET A 1 219 ? 14.413 1.961 -2.686 1.00 93.25 219 MET A O 1
ATOM 1738 N N . ASP A 1 220 ? 14.948 2.314 -4.845 1.00 93.94 220 ASP A N 1
ATOM 1739 C CA . ASP A 1 220 ? 15.083 3.766 -4.751 1.00 93.94 220 ASP A CA 1
ATOM 1740 C C . ASP A 1 220 ? 13.758 4.460 -5.104 1.00 93.94 220 ASP A C 1
ATOM 1742 O O . ASP A 1 220 ? 13.221 4.276 -6.201 1.00 93.94 220 ASP A O 1
ATOM 1746 N N . ASP A 1 221 ? 13.236 5.250 -4.162 1.00 94.81 221 ASP A N 1
ATOM 1747 C CA . ASP A 1 221 ? 12.015 6.046 -4.312 1.00 94.81 221 ASP A CA 1
ATOM 1748 C C . ASP A 1 221 ? 12.113 7.040 -5.479 1.00 94.81 221 ASP A C 1
ATOM 1750 O O . ASP A 1 221 ? 11.161 7.197 -6.252 1.00 94.81 221 ASP A O 1
ATOM 1754 N N . ASP A 1 222 ? 13.278 7.671 -5.656 1.00 96.31 222 ASP A N 1
ATOM 1755 C CA . ASP A 1 222 ? 13.488 8.701 -6.679 1.00 96.31 222 ASP A CA 1
ATOM 1756 C C . ASP A 1 222 ? 13.424 8.108 -8.098 1.00 96.31 222 ASP A C 1
ATOM 1758 O O . ASP A 1 222 ? 13.169 8.808 -9.085 1.00 96.31 222 ASP A O 1
ATOM 1762 N N . GLU A 1 223 ? 13.606 6.791 -8.209 1.00 96.31 223 GLU A N 1
ATOM 1763 C CA . GLU A 1 223 ? 13.587 6.058 -9.466 1.00 96.31 223 GLU A CA 1
ATOM 1764 C C . GLU A 1 223 ? 12.197 5.511 -9.831 1.00 96.31 223 GLU A C 1
ATOM 1766 O O . GLU A 1 223 ? 12.010 5.052 -10.963 1.00 96.31 223 GLU A O 1
ATOM 1771 N N . GLU A 1 224 ? 11.199 5.586 -8.935 1.00 96.56 224 GLU A N 1
ATOM 1772 C CA . GLU A 1 224 ? 9.863 5.001 -9.143 1.00 96.56 224 GLU A CA 1
ATOM 1773 C C . GLU A 1 224 ? 9.233 5.470 -10.465 1.00 96.56 224 GLU A C 1
ATOM 1775 O O . GLU A 1 224 ? 8.561 4.704 -11.163 1.00 96.56 224 GLU A O 1
ATOM 1780 N N . ARG A 1 225 ? 9.422 6.743 -10.816 1.00 96.62 225 ARG A N 1
ATOM 1781 C CA . ARG A 1 225 ? 8.715 7.392 -11.928 1.00 96.62 225 ARG A CA 1
ATOM 1782 C C . ARG A 1 225 ? 9.539 7.484 -13.211 1.00 96.62 225 ARG A C 1
ATOM 1784 O O . ARG A 1 225 ? 9.093 8.131 -14.150 1.00 96.62 225 ARG A O 1
ATOM 1791 N N . LEU A 1 226 ? 10.689 6.808 -13.300 1.00 96.62 226 LEU A N 1
ATOM 1792 C CA . LEU A 1 226 ? 11.539 6.835 -14.503 1.00 96.62 226 LEU A CA 1
ATOM 1793 C C . LEU A 1 226 ? 10.866 6.261 -15.762 1.00 96.62 226 LEU A C 1
ATOM 1795 O O . LEU A 1 226 ? 11.312 6.542 -16.869 1.00 96.62 226 LEU A O 1
ATOM 1799 N N . GLY A 1 227 ? 9.807 5.465 -15.604 1.00 94.94 227 GLY A N 1
ATOM 1800 C CA . GLY A 1 227 ? 8.972 4.973 -16.706 1.00 94.94 227 GLY A CA 1
ATOM 1801 C C . GLY A 1 227 ? 7.835 5.917 -17.119 1.00 94.94 227 GLY A C 1
ATOM 1802 O O . GLY A 1 227 ? 6.921 5.473 -17.807 1.00 94.94 227 GLY A O 1
ATOM 1803 N N . ARG A 1 228 ? 7.818 7.176 -16.658 1.00 95.56 228 ARG A N 1
ATOM 1804 C CA . ARG A 1 228 ? 6.764 8.153 -16.972 1.00 95.56 228 ARG A CA 1
ATOM 1805 C C . ARG A 1 228 ? 7.262 9.224 -17.932 1.00 95.56 228 ARG A C 1
ATOM 1807 O O . ARG A 1 228 ? 8.344 9.774 -17.735 1.00 95.56 228 ARG A O 1
ATOM 1814 N N . ASP A 1 229 ? 6.425 9.559 -18.907 1.00 89.69 229 ASP A N 1
ATOM 1815 C CA . ASP A 1 229 ? 6.645 10.724 -19.763 1.00 89.69 229 ASP A CA 1
ATOM 1816 C C . ASP A 1 229 ? 6.264 11.996 -18.974 1.00 89.69 229 ASP A C 1
ATOM 1818 O O . ASP A 1 229 ? 5.244 12.017 -18.277 1.00 89.69 229 ASP A O 1
ATOM 1822 N N . TRP A 1 230 ? 7.126 13.017 -19.007 1.00 73.81 230 TRP A N 1
ATOM 1823 C CA . TRP A 1 230 ? 6.983 14.281 -18.265 1.00 73.81 230 TRP A CA 1
ATOM 1824 C C . TRP A 1 230 ? 6.361 15.400 -19.102 1.00 73.81 230 TRP A C 1
ATOM 1826 O O . TRP A 1 230 ? 6.566 15.419 -20.337 1.00 73.81 230 TRP A O 1
#

Secondary structure (DSSP, 8-state):
---------------PPP-PPP-------SSSSSSSSS------PPPHHHHHHHHHHHHHHHHHS---TTSHHHHHHHHHHHHHHHHHHHHHHS-GGG------SSHHHHHHHHHHHHHTSSPPP----PPPS-----TTTT--HHHHHHHHHHTT----GGGTTT--S---TTSB---GGGB-------------------------PPPB--GGG---GGGTTTTB--

Radius of gyration: 30.82 Å; chains: 1; bounding box: 123×47×61 Å